Protein AF-A0A0W0TJU9-F1 (afdb_monomer_lite)

Structure (mmCIF, N/CA/C/O backbone):
data_AF-A0A0W0TJU9-F1
#
_entry.id   AF-A0A0W0TJU9-F1
#
loop_
_atom_site.group_PDB
_atom_site.id
_atom_site.type_symbol
_atom_site.label_atom_id
_atom_site.label_alt_id
_atom_site.label_comp_id
_atom_site.label_asym_id
_atom_site.label_entity_id
_atom_site.label_seq_id
_atom_site.pdbx_PDB_ins_code
_atom_site.Cartn_x
_atom_site.Cartn_y
_atom_site.Cartn_z
_atom_site.occupancy
_atom_site.B_iso_or_equiv
_atom_site.auth_seq_id
_atom_site.auth_comp_id
_atom_site.auth_asym_id
_atom_site.auth_atom_id
_atom_site.pdbx_PDB_model_num
ATOM 1 N N . MET A 1 1 ? 1.051 -17.815 28.804 1.00 43.56 1 MET A N 1
ATOM 2 C CA . MET A 1 1 ? 1.345 -17.675 27.367 1.00 43.56 1 MET A CA 1
ATOM 3 C C . MET A 1 1 ? 0.227 -16.819 26.835 1.00 43.56 1 MET A C 1
ATOM 5 O O . MET A 1 1 ? -0.908 -17.274 26.881 1.00 43.56 1 MET A O 1
ATOM 9 N N . ASP A 1 2 ? 0.513 -15.566 26.500 1.00 59.00 2 ASP A N 1
ATOM 10 C CA . ASP A 1 2 ? -0.509 -14.695 25.925 1.00 59.00 2 ASP A CA 1
ATOM 11 C C . ASP A 1 2 ? -0.812 -15.210 24.518 1.00 59.00 2 ASP A C 1
ATOM 13 O O . ASP A 1 2 ? 0.090 -15.363 23.698 1.00 59.00 2 ASP A O 1
ATOM 17 N N . GLU A 1 3 ? -2.066 -15.581 24.284 1.00 79.69 3 GLU A N 1
ATOM 18 C CA . GLU A 1 3 ? -2.537 -16.108 23.009 1.00 79.69 3 GLU A CA 1
ATOM 19 C C . GLU A 1 3 ? -2.515 -14.989 21.957 1.00 79.69 3 GLU A C 1
ATOM 21 O O . GLU A 1 3 ? -3.189 -13.967 22.113 1.00 79.69 3 GLU A O 1
ATOM 26 N N . THR A 1 4 ? -1.725 -15.165 20.896 1.00 87.38 4 THR A N 1
ATOM 27 C CA . THR A 1 4 ? -1.741 -14.271 19.733 1.00 87.38 4 THR A CA 1
ATOM 28 C C . THR A 1 4 ? -2.844 -14.706 18.775 1.00 87.38 4 THR A C 1
ATOM 30 O O . THR A 1 4 ? -2.857 -15.828 18.275 1.00 87.38 4 THR A O 1
ATOM 33 N N . TRP A 1 5 ? -3.763 -13.789 18.498 1.00 90.88 5 TRP A N 1
ATOM 34 C CA . TRP A 1 5 ? -4.836 -13.923 17.526 1.00 90.88 5 TRP A CA 1
ATOM 35 C C . TRP A 1 5 ? -4.376 -13.338 16.197 1.00 90.88 5 TRP A C 1
ATOM 37 O O . TRP A 1 5 ? -4.105 -12.141 16.101 1.00 90.88 5 TRP A O 1
ATOM 47 N N . GLU A 1 6 ? -4.314 -14.171 15.161 1.00 93.62 6 GLU A N 1
ATOM 48 C CA . GLU A 1 6 ? -3.947 -13.744 13.812 1.00 93.62 6 GLU A CA 1
ATOM 49 C C . GLU A 1 6 ? -5.128 -13.893 12.857 1.00 93.62 6 GLU A C 1
ATOM 51 O O . GLU A 1 6 ? -5.740 -14.960 12.747 1.00 93.62 6 GLU A O 1
ATOM 56 N N . LYS A 1 7 ? -5.465 -12.803 12.160 1.00 95.12 7 LYS A N 1
ATOM 57 C CA . LYS A 1 7 ? -6.558 -12.777 11.185 1.00 95.12 7 LYS A CA 1
ATOM 58 C C . LYS A 1 7 ? -6.051 -12.347 9.811 1.00 95.12 7 LYS A C 1
ATOM 60 O O . LYS A 1 7 ? -5.997 -11.149 9.527 1.00 95.12 7 LYS A O 1
ATOM 65 N N . PRO A 1 8 ? -5.713 -13.307 8.925 1.00 92.88 8 PRO A N 1
ATOM 66 C CA . PRO A 1 8 ? -5.170 -13.004 7.601 1.00 92.88 8 PRO A CA 1
ATOM 67 C C . PRO A 1 8 ? -6.211 -12.402 6.642 1.00 92.88 8 PRO A C 1
ATOM 69 O O . PRO A 1 8 ? -5.866 -11.944 5.561 1.00 92.88 8 PRO A O 1
ATOM 72 N N . ASN A 1 9 ? -7.489 -12.385 7.016 1.00 95.19 9 ASN A N 1
ATOM 73 C CA . ASN A 1 9 ? -8.580 -11.806 6.237 1.00 95.19 9 ASN A CA 1
ATOM 74 C C . ASN A 1 9 ? -9.013 -10.412 6.730 1.00 95.19 9 ASN A C 1
ATOM 76 O O . ASN A 1 9 ? -9.973 -9.858 6.197 1.00 95.19 9 ASN A O 1
ATOM 80 N N . TYR A 1 10 ? -8.354 -9.846 7.746 1.00 97.69 10 TYR A N 1
ATOM 81 C CA . TYR A 1 10 ? -8.684 -8.517 8.265 1.00 97.69 10 TYR A CA 1
ATOM 82 C C . TYR A 1 10 ? -7.752 -7.462 7.676 1.00 97.69 10 TYR A C 1
ATOM 84 O O . TYR A 1 10 ? -6.570 -7.426 8.007 1.00 97.69 10 TYR A O 1
ATOM 92 N N . PHE A 1 11 ? -8.284 -6.568 6.852 1.00 98.06 11 PHE A N 1
ATOM 93 C CA . PHE A 1 11 ? -7.521 -5.518 6.185 1.00 98.06 11 PHE A CA 1
ATOM 94 C C . PHE A 1 11 ? -7.779 -4.158 6.828 1.00 98.06 11 PHE A C 1
ATOM 96 O O . PHE A 1 11 ? -8.923 -3.765 7.054 1.00 98.06 11 PHE A O 1
ATOM 103 N N . LEU A 1 12 ? -6.699 -3.427 7.096 1.00 97.44 12 LEU A N 1
ATOM 104 C CA . LEU A 1 12 ? -6.743 -2.110 7.725 1.00 97.44 12 LEU A CA 1
ATOM 105 C C . LEU A 1 12 ? -6.738 -1.008 6.676 1.00 97.44 12 LEU A C 1
ATOM 107 O O . LEU A 1 12 ? -5.883 -1.012 5.791 1.00 97.44 12 LEU A O 1
ATOM 111 N N . PHE A 1 13 ? -7.651 -0.047 6.793 1.00 96.50 13 PHE A N 1
ATOM 112 C CA . PHE A 1 13 ? -7.598 1.210 6.052 1.00 96.50 13 PHE A CA 1
ATOM 113 C C . PHE A 1 13 ? -7.164 2.316 7.009 1.00 96.50 13 PHE A C 1
ATOM 115 O O . PHE A 1 13 ? -7.807 2.561 8.026 1.00 96.50 13 PHE A O 1
ATOM 122 N N . THR A 1 14 ? -6.084 3.017 6.678 1.00 93.31 14 THR A N 1
ATOM 123 C CA . THR A 1 14 ? -5.499 4.060 7.529 1.00 93.31 14 THR A CA 1
ATOM 124 C C . THR A 1 14 ? -5.108 5.300 6.725 1.00 93.31 14 THR A C 1
ATOM 126 O O . THR A 1 14 ? -5.154 5.309 5.497 1.00 93.31 14 THR A O 1
ATOM 129 N N . GLY A 1 15 ? -4.779 6.393 7.411 1.00 86.56 15 GLY A N 1
ATOM 130 C CA . GLY A 1 15 ? -4.452 7.697 6.826 1.00 86.56 15 GLY A CA 1
ATOM 131 C C . GLY A 1 15 ? -5.133 8.863 7.543 1.00 86.56 15 GLY A C 1
ATOM 132 O O . GLY A 1 15 ? -5.997 8.668 8.406 1.00 86.56 15 GLY A O 1
ATOM 133 N N . GLY A 1 16 ? -4.772 10.094 7.180 1.00 75.19 16 GLY A N 1
ATOM 134 C CA . GLY A 1 16 ? -5.321 11.313 7.789 1.00 75.19 16 GLY A CA 1
ATOM 135 C C . GLY A 1 16 ? -6.845 11.467 7.618 1.00 75.19 16 GLY A C 1
ATOM 136 O O . GLY A 1 16 ? -7.462 10.753 6.814 1.00 75.19 16 GLY A O 1
ATOM 137 N N . PRO A 1 17 ? -7.498 12.352 8.394 1.00 71.62 17 PRO A N 1
ATOM 138 C CA . PRO A 1 17 ? -8.877 12.775 8.115 1.00 71.62 17 PRO A CA 1
ATOM 139 C C . PRO A 1 17 ? -8.992 13.371 6.699 1.00 71.62 17 PRO A C 1
ATOM 141 O O . PRO A 1 17 ? -7.997 13.797 6.116 1.00 71.62 17 PRO A O 1
ATOM 144 N N . GLY A 1 18 ? -10.191 13.356 6.111 1.00 71.31 18 GLY A N 1
ATOM 145 C CA . GLY A 1 18 ? -10.432 13.943 4.781 1.00 71.31 18 GLY A CA 1
ATOM 146 C C . GLY A 1 18 ? -9.830 13.186 3.582 1.00 71.31 18 GLY A C 1
ATOM 147 O O . GLY A 1 18 ? -10.039 13.585 2.446 1.00 71.31 18 GLY A O 1
ATOM 148 N N . ALA A 1 19 ? -9.133 12.060 3.781 1.00 78.75 19 ALA A N 1
ATOM 149 C CA . ALA A 1 19 ? -8.476 11.316 2.694 1.00 78.75 19 ALA A CA 1
ATOM 150 C C . ALA A 1 19 ? -9.420 10.445 1.817 1.00 78.75 19 ALA A C 1
ATOM 152 O O . ALA A 1 19 ? -8.967 9.705 0.940 1.00 78.75 19 ALA A O 1
ATOM 153 N N . GLY A 1 20 ? -10.736 10.486 2.062 1.00 82.75 20 GLY A N 1
ATOM 154 C CA . GLY A 1 20 ? -11.743 9.697 1.330 1.00 82.75 20 GLY A CA 1
ATOM 155 C C . GLY A 1 20 ? -11.898 8.230 1.770 1.00 82.75 20 GLY A C 1
ATOM 156 O O . GLY A 1 20 ? -12.594 7.472 1.101 1.00 82.75 20 GLY A O 1
ATOM 157 N N . LYS A 1 21 ? -11.284 7.823 2.894 1.00 89.75 21 LYS A N 1
ATOM 158 C CA . LYS A 1 21 ? -11.342 6.446 3.440 1.00 89.75 21 LYS A CA 1
ATOM 159 C C . LYS A 1 21 ? -12.765 5.944 3.652 1.00 89.75 21 LYS A C 1
ATOM 161 O O . LYS A 1 21 ? -13.160 4.938 3.075 1.00 89.75 21 LYS A O 1
ATOM 166 N N . THR A 1 22 ? -13.540 6.681 4.447 1.00 88.44 22 THR A N 1
ATOM 167 C CA . THR A 1 22 ? -14.908 6.298 4.813 1.00 88.44 22 THR A CA 1
ATOM 168 C C . THR A 1 22 ? -15.796 6.147 3.582 1.00 88.44 22 THR A C 1
ATOM 170 O O . THR A 1 22 ? -16.612 5.236 3.534 1.00 88.44 22 THR A O 1
ATOM 173 N N . THR A 1 23 ? -15.603 6.975 2.553 1.00 91.50 23 THR A N 1
ATOM 174 C CA . THR A 1 23 ? -16.362 6.871 1.302 1.00 91.50 23 THR A CA 1
ATOM 175 C C . THR A 1 23 ? -16.060 5.574 0.548 1.00 91.50 23 THR A C 1
ATOM 177 O O . THR A 1 23 ? -16.975 4.937 0.034 1.00 91.50 23 THR A O 1
ATOM 180 N N . VAL A 1 24 ? -14.795 5.138 0.515 1.00 95.00 24 VAL A N 1
ATOM 181 C CA . VAL A 1 2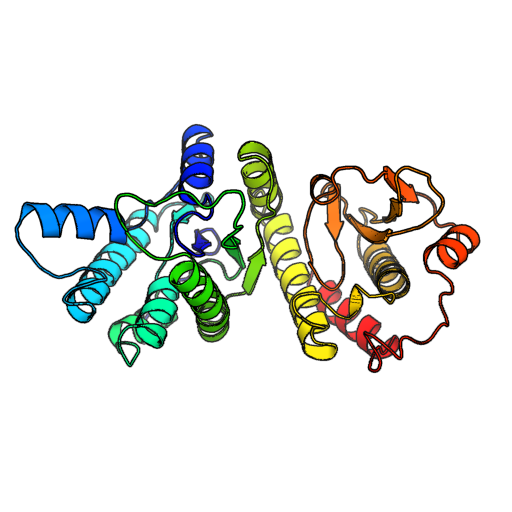4 ? -14.423 3.841 -0.077 1.00 95.00 24 VAL A CA 1
ATOM 182 C C . VAL A 1 24 ? -14.972 2.680 0.754 1.00 95.00 24 VAL A C 1
ATOM 184 O O . VAL A 1 24 ? -15.482 1.719 0.189 1.00 95.00 24 VAL A O 1
ATOM 187 N N . ILE A 1 25 ? -14.931 2.773 2.083 1.00 94.25 25 ILE A N 1
ATOM 188 C CA . ILE A 1 25 ? -15.499 1.746 2.970 1.00 94.25 25 ILE A CA 1
ATOM 189 C C . ILE A 1 25 ? -17.005 1.616 2.767 1.00 94.25 25 ILE A C 1
ATOM 191 O O . ILE A 1 25 ? -17.512 0.510 2.610 1.00 94.25 2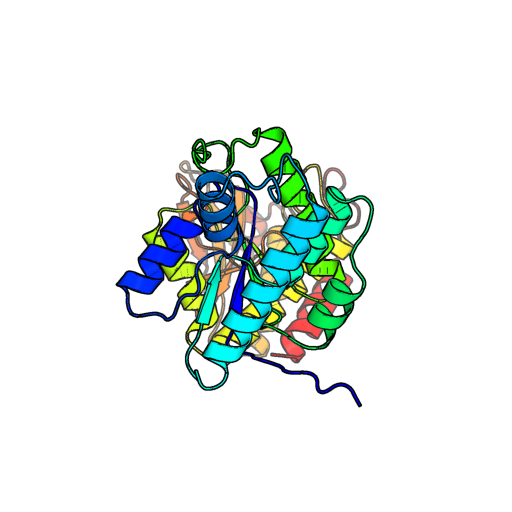5 ILE A O 1
ATOM 195 N N . GLU A 1 26 ? -17.717 2.735 2.682 1.00 94.62 26 GLU A N 1
ATOM 196 C CA . GLU A 1 26 ? -19.148 2.737 2.396 1.00 94.62 26 GLU A CA 1
ATOM 197 C C . GLU A 1 26 ? -19.451 2.115 1.023 1.00 94.62 26 GLU A C 1
ATOM 199 O O . GLU A 1 26 ? -20.373 1.310 0.901 1.00 94.62 26 GLU A O 1
ATOM 204 N N . LYS A 1 27 ? -18.628 2.394 0.003 1.00 96.44 27 LYS A N 1
ATOM 205 C CA . LYS A 1 27 ? -18.742 1.747 -1.312 1.00 96.44 27 LYS A CA 1
ATOM 206 C C . LYS A 1 27 ? -18.538 0.230 -1.243 1.00 96.44 27 LYS A C 1
ATOM 208 O O . LYS A 1 27 ? -19.276 -0.513 -1.895 1.00 96.44 27 LYS A O 1
ATOM 213 N N . LEU A 1 28 ? -17.561 -0.240 -0.465 1.00 96.94 28 LEU A N 1
ATOM 214 C CA . LEU A 1 28 ? -17.319 -1.671 -0.254 1.00 96.94 28 LEU A CA 1
ATOM 215 C C . LEU A 1 28 ? -18.507 -2.321 0.463 1.00 96.94 28 LEU A C 1
ATOM 217 O O . LEU A 1 28 ? -18.998 -3.354 0.011 1.00 96.94 28 LEU A O 1
ATOM 221 N N . ARG A 1 29 ? -19.040 -1.670 1.501 1.00 96.31 29 ARG A N 1
ATOM 222 C CA . ARG A 1 29 ? -20.236 -2.116 2.226 1.00 96.31 29 ARG A CA 1
ATOM 223 C C . ARG A 1 29 ? -21.450 -2.251 1.307 1.00 96.31 29 ARG A C 1
ATOM 225 O O . ARG A 1 29 ? -22.125 -3.275 1.321 1.00 96.31 29 ARG A O 1
ATOM 232 N N . GLN A 1 30 ? -21.704 -1.247 0.465 1.00 96.56 30 GLN A N 1
ATOM 233 C CA . GLN A 1 30 ? -22.788 -1.273 -0.528 1.00 96.56 30 GLN A CA 1
ATOM 234 C C . GLN A 1 30 ? -22.604 -2.372 -1.580 1.00 96.56 30 GLN A C 1
ATOM 236 O O . GLN A 1 30 ? -23.583 -2.894 -2.103 1.00 96.56 30 GLN A O 1
ATOM 241 N N . SER A 1 31 ? -21.356 -2.748 -1.861 1.00 95.31 31 SER A N 1
ATOM 242 C CA . SER A 1 31 ? -21.010 -3.860 -2.754 1.00 95.31 31 SER A CA 1
ATOM 243 C C . SER A 1 31 ? -21.070 -5.235 -2.064 1.00 95.31 31 SER A C 1
ATOM 245 O O . SER A 1 31 ? -20.693 -6.232 -2.672 1.00 95.31 31 SER A O 1
ATOM 247 N N . GLY A 1 32 ? -21.535 -5.307 -0.810 1.00 96.00 32 GLY A N 1
ATOM 248 C CA . GLY A 1 32 ? -21.725 -6.554 -0.062 1.00 96.00 32 GLY A CA 1
ATOM 249 C C . GLY A 1 32 ? -20.500 -7.045 0.714 1.00 96.00 32 GLY A C 1
ATOM 250 O O . GLY A 1 32 ? -20.538 -8.146 1.262 1.00 96.00 32 GLY A O 1
ATOM 251 N N . TYR A 1 33 ? -19.423 -6.258 0.787 1.00 96.50 33 TYR A N 1
ATOM 252 C CA . TYR A 1 33 ? -18.253 -6.607 1.594 1.00 96.50 33 TYR A CA 1
ATOM 253 C C . TYR A 1 33 ? -18.464 -6.263 3.065 1.00 96.50 33 TYR A C 1
ATOM 255 O O . TYR A 1 33 ? -19.126 -5.282 3.408 1.00 96.50 33 TYR A O 1
ATOM 263 N N . HIS A 1 34 ? -17.848 -7.055 3.942 1.00 96.81 34 HIS A N 1
ATOM 264 C CA . HIS A 1 34 ? -17.925 -6.817 5.375 1.00 96.81 34 HIS A CA 1
ATOM 265 C C . HIS A 1 34 ? -16.990 -5.682 5.791 1.00 96.81 34 HIS A C 1
ATOM 267 O O . HIS A 1 34 ? -15.801 -5.685 5.462 1.00 96.81 34 HIS A O 1
ATOM 273 N N . THR A 1 35 ? -17.527 -4.705 6.517 1.00 97.19 35 THR A N 1
ATOM 274 C CA . THR A 1 35 ? -16.795 -3.494 6.900 1.00 97.19 35 THR A CA 1
ATOM 275 C C . THR A 1 35 ? -17.022 -3.140 8.358 1.00 97.19 35 THR A C 1
ATOM 277 O O . THR A 1 35 ? -18.154 -3.216 8.838 1.00 97.19 35 THR A O 1
ATOM 280 N N . VAL A 1 36 ? -15.980 -2.656 9.026 1.00 96.00 36 VAL A N 1
ATOM 281 C CA . VAL A 1 36 ? -16.032 -2.178 10.409 1.00 96.00 36 VAL A CA 1
ATOM 282 C C . VAL A 1 36 ? -15.753 -0.670 10.427 1.00 96.00 36 VAL A C 1
ATOM 284 O O . VAL A 1 36 ? -14.682 -0.258 9.980 1.00 96.00 36 VAL A O 1
ATOM 287 N N . PRO A 1 37 ? -16.696 0.171 10.890 1.00 91.75 37 PRO A N 1
ATOM 288 C CA . PRO A 1 37 ? -16.516 1.619 10.933 1.00 91.75 37 PRO A CA 1
ATOM 289 C C . PRO A 1 37 ? -15.588 2.059 12.074 1.00 91.75 37 PRO A C 1
ATOM 291 O O . PRO A 1 37 ? -15.406 1.357 13.062 1.00 91.75 37 PRO A O 1
ATOM 294 N N . GLU A 1 38 ? -15.058 3.276 11.973 1.00 88.31 38 GLU A N 1
ATOM 295 C CA . GLU A 1 38 ? -14.074 3.798 12.922 1.00 88.31 38 GLU A CA 1
ATOM 296 C C . GLU A 1 38 ? -14.681 4.102 14.308 1.00 88.31 38 GLU A C 1
ATOM 298 O O . GLU A 1 38 ? -15.618 4.899 14.438 1.00 88.31 38 GLU A O 1
ATOM 303 N N . ALA A 1 39 ? -14.067 3.566 15.370 1.00 87.75 39 ALA A N 1
ATOM 304 C CA . ALA A 1 39 ? -14.486 3.766 16.764 1.00 87.75 39 ALA A CA 1
ATOM 305 C C . ALA A 1 39 ? -14.518 5.243 17.200 1.00 87.75 39 ALA A C 1
ATOM 307 O O . ALA A 1 39 ? -15.440 5.707 17.875 1.00 87.75 39 ALA A O 1
ATOM 308 N N . ALA A 1 40 ? -13.500 5.994 16.793 1.00 87.00 40 ALA A N 1
ATOM 309 C CA . ALA A 1 40 ? -13.238 7.368 17.194 1.00 87.00 40 ALA A CA 1
ATOM 310 C C . ALA A 1 40 ? -14.425 8.324 16.950 1.00 87.00 40 ALA A C 1
ATOM 312 O O . ALA A 1 40 ? -14.756 9.139 17.812 1.00 87.00 40 ALA A O 1
ATOM 313 N N . ARG A 1 41 ? -15.120 8.203 15.808 1.00 84.31 41 ARG A N 1
ATOM 314 C CA . ARG A 1 41 ? -16.293 9.043 15.485 1.00 84.31 41 ARG A CA 1
ATOM 315 C C . ARG A 1 41 ? -17.457 8.798 16.438 1.00 84.31 41 ARG A C 1
ATOM 317 O O . ARG A 1 41 ? -18.042 9.744 16.965 1.00 84.31 41 ARG A O 1
ATOM 324 N N . ASN A 1 42 ? -17.754 7.530 16.711 1.00 87.38 42 ASN A N 1
ATOM 325 C CA . ASN A 1 42 ? -18.821 7.157 17.635 1.00 87.38 42 ASN A CA 1
ATOM 326 C C . ASN A 1 42 ? -18.526 7.649 19.058 1.00 87.38 42 ASN A C 1
ATOM 328 O O . ASN A 1 42 ? -19.418 8.189 19.714 1.00 87.38 42 ASN A O 1
ATOM 332 N N . ILE A 1 43 ? -17.267 7.553 19.498 1.00 91.25 43 ILE A N 1
ATOM 333 C CA . ILE A 1 43 ? -16.836 8.039 20.814 1.00 91.25 43 ILE A CA 1
ATOM 334 C C . ILE A 1 43 ? -16.991 9.560 20.915 1.00 91.25 43 ILE A C 1
ATOM 336 O O . ILE A 1 43 ? -17.595 10.032 21.875 1.00 91.25 43 ILE A O 1
ATOM 340 N N . ILE A 1 44 ? -16.539 10.333 19.919 1.00 88.56 44 ILE A N 1
ATOM 341 C CA . ILE A 1 44 ? -16.700 11.800 19.918 1.00 88.56 44 ILE A CA 1
ATOM 342 C C . ILE A 1 44 ? -18.182 12.187 20.016 1.00 88.56 44 ILE A C 1
ATOM 344 O O . ILE A 1 44 ? -18.543 13.042 20.828 1.00 88.56 44 ILE A O 1
ATOM 348 N N . ARG A 1 45 ? -19.060 11.548 19.229 1.00 89.31 45 ARG A N 1
ATOM 349 C CA . ARG A 1 45 ? -20.511 11.804 19.279 1.00 89.31 45 ARG A CA 1
ATOM 350 C C . ARG A 1 45 ? -21.090 11.500 20.662 1.00 89.31 45 ARG A C 1
ATOM 352 O O . ARG A 1 45 ? -21.870 12.296 21.183 1.00 89.31 45 ARG A O 1
ATOM 359 N N . GLN A 1 46 ? -20.698 10.378 21.268 1.00 91.69 46 GLN A N 1
ATOM 360 C CA . GLN A 1 46 ? -21.158 9.993 22.601 1.00 91.69 46 GLN A CA 1
ATOM 361 C C . GLN A 1 46 ? -20.682 10.981 23.671 1.00 91.69 46 GLN A C 1
ATOM 363 O O . GLN A 1 46 ? -21.504 11.449 24.453 1.00 91.69 46 GLN A O 1
ATOM 368 N N . GLN A 1 47 ? -19.399 11.353 23.665 1.00 93.25 47 GLN A N 1
ATOM 369 C CA . GLN A 1 47 ? -18.816 12.289 24.632 1.00 93.25 47 GLN A CA 1
ATOM 370 C C . GLN A 1 47 ? -19.465 13.671 24.541 1.00 93.25 47 GLN A C 1
ATOM 372 O O . GLN A 1 47 ? -19.873 14.218 25.563 1.00 93.25 47 GLN A O 1
ATOM 377 N N . ARG A 1 48 ? -19.681 14.190 23.323 1.00 88.88 48 ARG A N 1
ATOM 378 C CA . ARG A 1 48 ? -20.420 15.448 23.118 1.00 88.88 48 ARG A CA 1
ATOM 379 C C . ARG A 1 48 ? -21.845 15.368 23.670 1.00 88.88 48 ARG A C 1
ATOM 381 O O . ARG A 1 48 ? -22.303 16.312 24.304 1.00 88.88 48 ARG A O 1
ATOM 388 N N . LYS A 1 49 ? -22.539 14.242 23.470 1.00 92.12 49 LYS A N 1
ATOM 389 C CA . LYS A 1 49 ? -23.909 14.038 23.966 1.00 92.12 49 LYS A CA 1
ATOM 390 C C . LYS A 1 49 ? -23.983 13.952 25.494 1.00 92.12 49 LYS A C 1
ATOM 392 O O . LYS A 1 49 ? -24.971 14.395 26.070 1.00 92.12 49 LYS A O 1
ATOM 397 N N . THR A 1 50 ? -22.974 13.378 26.147 1.00 93.25 50 THR A N 1
ATOM 398 C CA . THR A 1 50 ? -22.944 13.190 27.607 1.00 93.25 50 THR A CA 1
ATOM 399 C C . THR A 1 50 ? -22.186 14.290 28.354 1.00 93.25 50 THR A C 1
ATOM 401 O O . THR A 1 50 ? -22.034 14.185 29.567 1.00 93.25 50 THR A O 1
ATOM 404 N N . GLY A 1 51 ? -21.687 15.319 27.659 1.00 91.25 51 GLY A N 1
ATOM 405 C CA . GLY A 1 51 ? -20.871 16.382 28.258 1.00 91.25 51 GLY A CA 1
ATOM 406 C C . GLY A 1 51 ? -19.486 15.921 28.732 1.00 91.25 51 GLY A C 1
ATOM 407 O O . GLY A 1 51 ? -18.888 16.566 29.587 1.00 91.25 51 GLY A O 1
ATOM 408 N N . GLY A 1 52 ? -18.990 14.795 28.215 1.00 92.44 52 GLY A N 1
ATOM 409 C CA . GLY A 1 52 ? -17.652 14.292 28.511 1.00 92.44 52 GLY A CA 1
ATOM 410 C C . GLY A 1 52 ? -16.575 14.966 27.656 1.00 92.44 52 GLY A C 1
ATOM 411 O O . GLY A 1 52 ? -16.871 15.598 26.641 1.00 92.44 52 GLY A O 1
ATOM 412 N N . ASN A 1 53 ? -15.313 14.824 28.059 1.00 92.69 53 ASN A N 1
ATOM 413 C CA . ASN A 1 53 ? -14.166 15.468 27.412 1.00 92.69 53 ASN A CA 1
ATOM 414 C C . ASN A 1 53 ? -13.158 14.477 26.800 1.00 92.69 53 ASN A C 1
ATOM 416 O O . ASN A 1 53 ? -12.117 14.921 26.320 1.00 92.69 53 ASN A O 1
ATOM 420 N N . ALA A 1 54 ? -13.448 13.168 26.770 1.00 93.50 54 ALA A N 1
ATOM 421 C CA . ALA A 1 54 ? -12.557 12.148 26.207 1.00 93.50 54 ALA A CA 1
ATOM 422 C C . ALA A 1 54 ? -12.545 12.196 24.667 1.00 93.50 54 ALA A C 1
ATOM 424 O O . ALA A 1 54 ? -13.194 11.409 23.980 1.00 93.50 54 ALA A O 1
ATOM 425 N N . THR A 1 55 ? -11.831 13.177 24.125 1.00 90.00 55 THR A N 1
ATOM 426 C CA . THR A 1 55 ? -11.804 13.548 22.705 1.00 90.00 55 THR A CA 1
ATOM 427 C C . THR A 1 55 ? -10.390 13.961 22.290 1.00 90.00 55 THR A C 1
ATOM 429 O O . THR A 1 55 ? -9.506 14.129 23.129 1.00 90.00 55 THR A O 1
ATOM 432 N N . HIS A 1 56 ? -10.158 14.142 20.987 1.00 85.19 56 HIS A N 1
ATOM 433 C CA . HIS A 1 56 ? -8.846 14.521 20.446 1.00 85.19 56 HIS A CA 1
ATOM 434 C C . HIS A 1 56 ? -8.293 15.874 20.943 1.00 85.19 56 HIS A C 1
ATOM 436 O O . HIS A 1 56 ? -7.081 16.087 20.918 1.00 85.19 56 HIS A O 1
ATOM 442 N N . ASP A 1 57 ? -9.165 16.772 21.389 1.00 85.75 57 ASP A N 1
ATOM 443 C CA . ASP A 1 57 ? -8.899 18.130 21.870 1.00 85.75 57 ASP A CA 1
ATOM 444 C C . ASP A 1 57 ? -9.101 18.274 23.392 1.00 85.75 57 ASP A C 1
ATOM 446 O O . ASP A 1 57 ? -8.893 19.352 23.942 1.00 85.75 57 ASP A O 1
ATOM 450 N N . GLY A 1 58 ? -9.455 17.182 24.078 1.00 90.25 58 GLY A N 1
ATOM 451 C CA . GLY A 1 58 ? -9.631 17.122 25.529 1.00 90.25 58 GLY A CA 1
ATOM 452 C C . GLY A 1 58 ? -8.744 16.060 26.180 1.00 90.25 58 GLY A C 1
ATOM 453 O O . GLY A 1 58 ? -7.522 16.063 26.020 1.00 90.25 58 GLY A O 1
ATOM 454 N N . ASP A 1 59 ? -9.356 15.138 26.926 1.00 93.19 59 ASP A N 1
ATOM 455 C CA . ASP A 1 59 ? -8.659 14.018 27.562 1.00 93.19 59 ASP A CA 1
ATOM 456 C C . ASP A 1 59 ? -8.315 12.928 26.536 1.00 93.19 59 ASP A C 1
ATOM 458 O O . ASP A 1 59 ? -9.078 11.988 26.281 1.00 93.19 59 ASP A O 1
ATOM 462 N N . ARG A 1 60 ? -7.127 13.066 25.942 1.00 92.81 60 ARG A N 1
ATOM 463 C CA . ARG A 1 60 ? -6.609 12.138 24.932 1.00 92.81 60 ARG A CA 1
ATOM 464 C C . ARG A 1 60 ? -6.310 10.746 25.489 1.00 92.81 60 ARG A C 1
ATOM 466 O O . ARG A 1 60 ? -6.396 9.784 24.732 1.00 92.81 60 ARG A O 1
ATOM 473 N N . MET A 1 61 ? -5.962 10.616 26.770 1.00 93.50 61 MET A N 1
ATOM 474 C CA . MET A 1 61 ? -5.614 9.315 27.352 1.00 93.50 61 MET A CA 1
ATOM 475 C C . MET A 1 61 ? -6.864 8.459 27.528 1.00 93.50 61 MET A C 1
ATOM 477 O O . MET A 1 61 ? -6.907 7.328 27.040 1.00 93.50 61 MET A O 1
ATOM 481 N N . THR A 1 62 ? -7.919 9.038 28.105 1.00 94.81 62 THR A N 1
ATOM 482 C CA . THR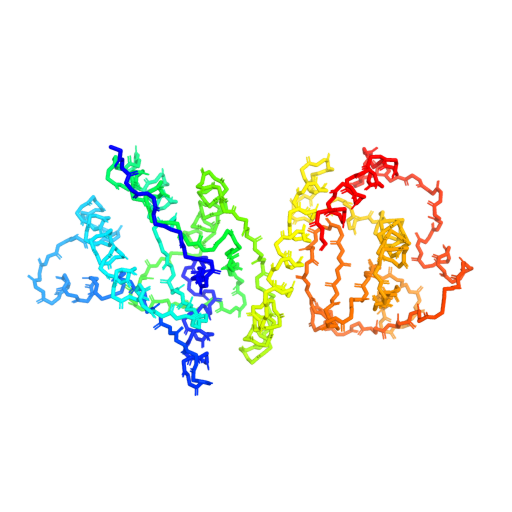 A 1 62 ? -9.226 8.375 28.190 1.00 94.81 62 THR A CA 1
ATOM 483 C C . THR A 1 62 ? -9.799 8.121 26.793 1.00 94.81 62 THR A C 1
ATOM 485 O O . THR A 1 62 ? -10.389 7.072 26.537 1.00 94.81 62 THR A O 1
ATOM 488 N N . TYR A 1 63 ? -9.581 9.031 25.839 1.00 94.81 63 TYR A N 1
ATOM 489 C CA . TYR A 1 63 ? -9.998 8.827 24.451 1.00 94.81 63 TYR A CA 1
ATOM 490 C C . TYR A 1 63 ? -9.329 7.604 23.800 1.00 94.81 63 TYR A C 1
ATOM 492 O O . TYR A 1 63 ? -10.013 6.785 23.183 1.00 94.81 63 TYR A O 1
ATOM 500 N N . VAL A 1 64 ? -8.012 7.436 23.978 1.00 95.62 64 VAL A N 1
ATOM 501 C CA . VAL A 1 64 ? -7.259 6.257 23.513 1.00 95.62 64 VAL A CA 1
ATOM 502 C C . VAL A 1 64 ? -7.778 4.976 24.161 1.00 95.62 64 VAL A C 1
ATOM 504 O O . VAL A 1 64 ? -7.983 3.985 23.465 1.00 95.62 64 VAL A O 1
ATOM 507 N N . GLU A 1 65 ? -8.052 4.989 25.465 1.00 96.25 65 GLU A N 1
ATOM 508 C CA . GLU A 1 65 ? -8.600 3.831 26.179 1.00 96.25 65 GLU A CA 1
ATOM 509 C C . GLU A 1 65 ? -9.973 3.408 25.629 1.00 96.25 65 GLU A C 1
ATOM 511 O O . GLU A 1 65 ? -10.216 2.222 25.388 1.00 96.25 65 GLU A O 1
ATOM 516 N N . LEU A 1 66 ? -10.864 4.373 25.377 1.00 96.50 66 LEU A N 1
ATOM 517 C CA . LEU A 1 66 ? -12.177 4.114 24.781 1.00 96.50 66 LEU A CA 1
ATOM 518 C C . LEU A 1 66 ? -12.052 3.551 23.360 1.00 96.50 66 LEU A C 1
ATOM 520 O O . LEU A 1 66 ? -12.722 2.569 23.029 1.00 96.50 66 LEU A O 1
ATOM 524 N N . MET A 1 67 ? -11.170 4.127 22.536 1.00 96.50 67 MET A N 1
ATOM 525 C CA . MET A 1 67 ? -10.904 3.630 21.184 1.00 96.50 67 MET A CA 1
ATOM 526 C C . MET A 1 67 ? -10.322 2.212 21.209 1.00 96.50 67 MET A C 1
ATOM 528 O O . MET A 1 67 ? -10.719 1.383 20.390 1.00 96.50 67 MET A O 1
ATOM 532 N N . LEU A 1 68 ? -9.430 1.904 22.156 1.00 97.44 68 LEU A N 1
ATOM 533 C CA . LEU A 1 68 ? -8.842 0.574 22.302 1.00 97.44 68 LEU A CA 1
ATOM 534 C C . LEU A 1 68 ? -9.910 -0.456 22.677 1.00 97.44 68 LEU A C 1
ATOM 536 O O . LEU A 1 68 ? -10.001 -1.503 22.038 1.00 97.44 68 LEU A O 1
ATOM 540 N N . ARG A 1 69 ? -10.754 -0.151 23.672 1.00 97.25 69 ARG A N 1
ATOM 541 C CA . ARG A 1 69 ? -11.861 -1.031 24.083 1.00 97.25 69 ARG A CA 1
ATOM 542 C C . ARG A 1 69 ? -12.790 -1.354 22.918 1.00 97.25 69 ARG A C 1
ATOM 544 O O . ARG A 1 69 ? -13.120 -2.521 22.719 1.00 97.25 69 ARG A O 1
ATOM 551 N N . GLN A 1 70 ? -13.183 -0.338 22.151 1.00 96.94 70 GLN A N 1
ATOM 552 C CA . GLN A 1 70 ? -14.044 -0.532 20.988 1.00 96.94 70 GLN A CA 1
ATOM 553 C C . GLN A 1 70 ? -13.334 -1.345 19.895 1.00 96.94 70 GLN A C 1
ATOM 555 O O . GLN A 1 70 ? -13.901 -2.318 19.419 1.00 96.94 70 GLN A O 1
ATOM 560 N N . SER A 1 71 ? -12.065 -1.050 19.592 1.00 96.50 71 SER A N 1
ATOM 561 C CA . SER A 1 71 ? -11.291 -1.791 18.580 1.00 96.50 71 SER A CA 1
ATOM 562 C C . SER A 1 71 ? -11.133 -3.277 18.927 1.00 96.50 71 SER A C 1
ATOM 564 O O . SER A 1 71 ? -11.237 -4.138 18.058 1.00 96.50 71 SER A O 1
ATOM 566 N N . LEU A 1 72 ? -10.910 -3.606 20.206 1.00 96.56 72 LEU A N 1
ATOM 567 C CA . LEU A 1 72 ? -10.836 -4.994 20.679 1.00 96.56 72 LEU A CA 1
ATOM 568 C C . LEU A 1 72 ? -12.188 -5.705 20.598 1.00 96.56 72 LEU A C 1
ATOM 570 O O . LEU A 1 72 ? -12.244 -6.898 20.296 1.00 96.56 72 LEU A O 1
ATOM 574 N N . LYS A 1 73 ? -13.277 -4.986 20.883 1.00 96.88 73 LYS A N 1
ATOM 575 C CA . LYS A 1 73 ? -14.635 -5.500 20.718 1.00 96.88 73 LYS A CA 1
ATOM 576 C C . LYS A 1 73 ? -14.910 -5.805 19.244 1.00 96.88 73 LYS A C 1
ATOM 578 O O . LYS A 1 73 ? -15.261 -6.939 18.934 1.00 96.88 73 LYS A O 1
ATOM 583 N N . ASP A 1 74 ? -14.652 -4.848 18.356 1.00 96.00 74 ASP A N 1
ATOM 584 C CA . ASP A 1 74 ? -14.861 -4.996 16.915 1.00 96.00 74 ASP A CA 1
ATOM 585 C C . ASP A 1 74 ? -14.033 -6.157 16.344 1.00 96.00 74 ASP A C 1
ATOM 587 O O . ASP A 1 74 ? -14.534 -6.967 15.568 1.00 96.00 74 ASP A O 1
ATOM 591 N N . TYR A 1 75 ? -12.776 -6.309 16.772 1.00 96.62 75 TYR A N 1
ATOM 592 C CA . TYR A 1 75 ? -11.943 -7.444 16.367 1.00 96.62 75 TYR A CA 1
ATOM 593 C C . TYR A 1 75 ? -12.578 -8.790 16.756 1.00 96.62 75 TYR A C 1
ATOM 595 O O . TYR A 1 75 ? -12.631 -9.719 15.941 1.00 96.62 75 TYR A O 1
ATOM 603 N N . ARG A 1 76 ? -13.073 -8.889 18.001 1.00 95.75 76 ARG A N 1
ATOM 604 C CA . ARG A 1 76 ? -13.659 -10.110 18.578 1.00 95.75 76 ARG A CA 1
ATOM 605 C C . ARG A 1 76 ? -14.998 -10.485 17.952 1.00 95.75 76 ARG A C 1
ATOM 607 O O . ARG A 1 76 ? -15.226 -11.657 17.667 1.00 95.75 76 ARG A O 1
ATOM 614 N N . GLU A 1 77 ? -15.861 -9.505 17.700 1.00 95.94 77 GLU A N 1
ATOM 615 C CA . GLU A 1 77 ? -17.175 -9.725 17.078 1.00 95.94 77 GLU A CA 1
ATOM 616 C C . GLU A 1 77 ? -17.063 -10.310 15.667 1.00 95.94 77 GLU A C 1
ATOM 618 O O . GLU A 1 77 ? -17.971 -10.990 15.197 1.00 95.94 77 GLU A O 1
ATOM 623 N N . ASN A 1 78 ? -15.916 -10.117 15.018 1.00 95.69 78 ASN A N 1
ATO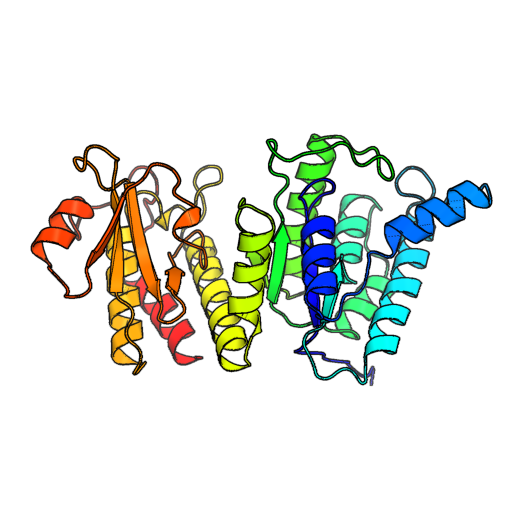M 624 C CA . ASN A 1 78 ? -15.669 -10.607 13.673 1.00 95.69 78 ASN A CA 1
ATOM 625 C C . ASN A 1 78 ? -14.934 -11.955 13.615 1.00 95.69 78 ASN A C 1
ATOM 627 O O . ASN A 1 78 ? -14.739 -12.457 12.510 1.00 95.69 78 ASN A O 1
ATOM 631 N N . LEU A 1 79 ? -14.537 -12.564 14.748 1.00 93.12 79 LEU A N 1
ATOM 632 C CA . LEU A 1 79 ? -13.599 -13.708 14.786 1.00 93.12 79 LEU A CA 1
ATOM 633 C C . LEU A 1 79 ? -14.016 -14.907 13.926 1.00 93.12 79 LEU A C 1
ATOM 635 O O . LEU A 1 79 ? -13.144 -15.639 13.451 1.00 93.12 79 LEU A O 1
ATOM 639 N N . LEU A 1 80 ? -15.321 -15.115 13.752 1.00 92.19 80 LEU A N 1
ATOM 640 C CA . LEU A 1 80 ? -15.888 -16.219 12.974 1.00 92.19 80 LEU A CA 1
ATOM 641 C C . LEU A 1 80 ? -16.030 -15.895 11.476 1.00 92.19 80 LEU A C 1
ATOM 643 O O . LEU A 1 80 ? -16.398 -16.767 10.692 1.00 92.19 80 LEU A O 1
ATOM 647 N N . THR A 1 81 ? -15.738 -14.661 11.062 1.00 93.88 81 THR A N 1
ATOM 648 C CA . THR A 1 81 ? -15.815 -14.230 9.663 1.00 93.88 81 THR A CA 1
ATOM 649 C C . THR A 1 81 ? -14.637 -14.794 8.883 1.00 93.88 81 THR A C 1
ATOM 651 O O . THR A 1 81 ? -13.481 -14.562 9.235 1.00 93.88 81 THR A O 1
ATOM 654 N N . VAL A 1 82 ? -14.937 -15.514 7.802 1.00 90.94 82 VAL A N 1
ATOM 655 C CA . VAL A 1 82 ? -13.934 -16.138 6.919 1.00 90.94 82 VAL A CA 1
ATOM 656 C C . VAL A 1 82 ? -13.636 -15.311 5.666 1.00 90.94 82 VAL A C 1
ATOM 658 O O . VAL A 1 82 ? -12.559 -15.431 5.090 1.00 90.94 82 VAL A O 1
ATOM 661 N N . SER A 1 83 ? -14.572 -14.458 5.242 1.00 93.00 83 SER A N 1
ATOM 662 C CA . SER A 1 83 ? -14.386 -13.525 4.126 1.00 93.00 83 SER A CA 1
ATOM 663 C C . SER A 1 83 ? -13.509 -12.338 4.524 1.00 93.00 83 SER A C 1
ATOM 665 O O . SER A 1 83 ? -13.279 -12.099 5.709 1.00 93.00 83 SER A O 1
ATOM 667 N N . ALA A 1 84 ? -13.045 -11.561 3.543 1.00 95.94 84 ALA A N 1
ATOM 668 C CA . ALA A 1 84 ? -12.338 -10.312 3.813 1.00 95.94 84 ALA A CA 1
ATOM 669 C C . ALA A 1 84 ? -13.191 -9.356 4.670 1.00 95.94 84 ALA A C 1
ATOM 671 O O . ALA A 1 84 ? -14.390 -9.194 4.420 1.00 95.94 84 ALA A O 1
ATOM 672 N N . VAL A 1 85 ? -12.557 -8.724 5.659 1.00 97.62 85 VAL A N 1
ATOM 673 C CA . VAL A 1 85 ? -13.150 -7.692 6.517 1.00 97.62 85 VAL A CA 1
ATOM 674 C C . VAL A 1 85 ? -12.306 -6.428 6.427 1.00 97.62 85 VAL A C 1
ATOM 676 O O . VAL A 1 85 ? -11.101 -6.475 6.667 1.00 97.62 85 VAL A O 1
ATOM 679 N N . PHE A 1 86 ? -12.932 -5.300 6.098 1.00 97.81 86 PHE A N 1
ATOM 680 C CA . PHE A 1 86 ? -12.250 -4.016 5.932 1.00 97.81 86 PHE A CA 1
ATOM 681 C C . PHE A 1 86 ? -12.532 -3.087 7.114 1.00 97.81 86 PHE A C 1
ATOM 683 O O . PHE A 1 86 ? -13.672 -2.682 7.338 1.00 97.81 86 PHE A O 1
ATOM 690 N N . PHE A 1 87 ? -11.494 -2.740 7.867 1.00 97.38 87 PHE A N 1
ATOM 691 C CA . PHE A 1 87 ? -11.585 -1.901 9.062 1.00 97.38 87 PHE A CA 1
ATOM 692 C C . PHE A 1 87 ? -11.221 -0.444 8.739 1.00 97.38 87 PHE A C 1
ATOM 694 O O . PHE A 1 87 ? -10.129 -0.181 8.228 1.00 97.38 87 PHE A O 1
ATOM 701 N N . ASP A 1 88 ? -12.104 0.510 9.063 1.00 95.06 88 ASP A N 1
ATOM 702 C CA . ASP A 1 88 ? -11.780 1.945 9.098 1.00 95.06 88 ASP A CA 1
ATOM 703 C C . ASP A 1 88 ? -10.951 2.219 10.359 1.00 95.06 88 ASP A C 1
ATOM 705 O O . ASP A 1 88 ? -11.494 2.508 11.427 1.00 95.06 88 ASP A O 1
ATOM 709 N N . ARG A 1 89 ? -9.626 2.110 10.217 1.00 93.69 89 ARG A N 1
ATOM 710 C CA . ARG A 1 89 ? -8.619 2.076 11.289 1.00 93.69 89 ARG A CA 1
ATOM 711 C C . ARG A 1 89 ? -8.650 0.828 12.160 1.00 93.69 89 ARG A C 1
ATOM 713 O O . ARG A 1 89 ? -9.662 0.156 12.314 1.00 93.69 89 ARG A O 1
ATOM 720 N N . GLY A 1 90 ? -7.512 0.550 12.783 1.00 94.12 90 GLY A N 1
ATOM 721 C CA . GLY A 1 90 ? -7.397 -0.510 13.779 1.00 94.12 90 GLY A CA 1
ATOM 722 C C . GLY A 1 90 ? -6.427 -0.156 14.892 1.00 94.12 90 GLY A C 1
ATOM 723 O O . GLY A 1 90 ? -6.008 0.988 15.049 1.00 94.12 90 GLY A O 1
ATOM 724 N N . ILE A 1 91 ? -6.036 -1.169 15.661 1.00 96.06 91 ILE A N 1
ATOM 725 C CA . ILE A 1 91 ? -5.149 -1.006 16.824 1.00 96.06 91 ILE A CA 1
ATOM 726 C C . ILE A 1 91 ? -3.821 -0.284 16.473 1.00 96.06 91 ILE A C 1
ATOM 728 O O . ILE A 1 91 ? -3.407 0.578 17.250 1.00 96.06 91 ILE A O 1
ATOM 732 N N . PRO A 1 92 ? -3.177 -0.515 15.306 1.00 96.00 92 PRO A N 1
ATOM 733 C CA . PRO A 1 92 ? -1.970 0.231 14.921 1.00 96.00 92 PRO A CA 1
ATOM 734 C C . PRO A 1 92 ? -2.177 1.748 14.730 1.00 96.00 92 PRO A C 1
ATOM 736 O O . PRO A 1 92 ? -1.237 2.529 14.909 1.00 96.00 92 PRO A O 1
ATOM 739 N N . ASP A 1 93 ? -3.397 2.210 14.422 1.00 94.44 93 ASP A N 1
ATOM 740 C CA . ASP A 1 93 ? -3.700 3.648 14.406 1.00 94.44 93 ASP A CA 1
ATOM 741 C C . ASP A 1 93 ? -3.609 4.248 15.814 1.00 94.44 93 ASP A C 1
ATOM 743 O O . ASP A 1 93 ? -3.144 5.378 15.956 1.00 94.44 93 ASP A O 1
ATOM 747 N N . LEU A 1 94 ? -3.992 3.497 16.858 1.00 94.94 94 LEU A N 1
ATOM 748 C CA . LEU A 1 94 ? -3.850 3.955 18.243 1.00 94.94 94 LEU A CA 1
ATOM 749 C C . LEU A 1 94 ? -2.382 4.105 18.634 1.00 94.94 94 LEU A C 1
ATOM 751 O O . LEU A 1 94 ? -2.035 5.104 19.251 1.00 94.94 94 LEU A O 1
ATOM 755 N N . TYR A 1 95 ? -1.515 3.173 18.229 1.00 95.56 95 TYR A N 1
ATOM 756 C CA . TYR A 1 95 ? -0.068 3.309 18.437 1.00 95.56 95 TYR A CA 1
ATOM 757 C C . TYR A 1 95 ? 0.454 4.616 17.841 1.00 95.56 95 TYR A C 1
ATOM 759 O O . TYR A 1 95 ? 1.093 5.419 18.522 1.00 95.56 95 TYR A O 1
ATOM 767 N N . SER A 1 96 ? 0.131 4.832 16.564 1.00 93.50 96 SER A N 1
ATOM 768 C CA . SER A 1 96 ? 0.550 5.997 15.786 1.00 93.50 96 SER A CA 1
ATOM 769 C C . SER A 1 96 ? 0.066 7.296 16.439 1.00 93.50 96 SER A C 1
ATOM 771 O O . SER A 1 96 ? 0.844 8.227 16.649 1.00 93.50 96 SER A O 1
ATOM 773 N N . TYR A 1 97 ? -1.214 7.335 16.823 1.00 91.75 97 TYR A N 1
ATOM 774 C CA . TYR A 1 97 ? -1.834 8.481 17.481 1.00 91.75 97 TYR A CA 1
ATOM 775 C C . TYR A 1 97 ? -1.217 8.757 18.857 1.00 91.75 97 TYR A C 1
ATOM 777 O O . TYR A 1 97 ? -0.807 9.884 19.131 1.00 91.75 97 TYR A O 1
ATOM 785 N N . SER A 1 98 ? -1.098 7.740 19.712 1.00 93.62 98 SER A N 1
ATOM 786 C CA . SER A 1 98 ? -0.569 7.892 21.068 1.00 93.62 98 SER A CA 1
ATOM 787 C C . SER A 1 98 ? 0.887 8.347 21.070 1.00 93.62 98 SER A C 1
ATOM 789 O O . SER A 1 98 ? 1.239 9.298 21.772 1.00 93.62 98 SER A O 1
ATOM 791 N N . LYS A 1 99 ? 1.719 7.742 20.215 1.00 93.19 99 LYS A N 1
ATOM 792 C CA . LYS A 1 99 ? 3.125 8.125 20.063 1.00 93.19 99 LYS A CA 1
ATOM 793 C C . LYS A 1 99 ? 3.275 9.590 19.648 1.00 93.19 99 LYS A C 1
ATOM 795 O O . LYS A 1 99 ? 4.129 10.287 20.187 1.00 93.19 99 LYS A O 1
ATOM 800 N N . ARG A 1 100 ? 2.443 10.069 18.714 1.00 90.44 100 ARG A N 1
ATOM 801 C CA . ARG A 1 100 ? 2.550 11.434 18.176 1.00 90.44 100 ARG A CA 1
ATOM 802 C C . ARG A 1 100 ? 1.904 12.497 19.065 1.00 90.44 100 ARG A C 1
ATOM 804 O O . ARG A 1 100 ? 2.457 13.589 19.178 1.00 90.44 100 ARG A O 1
ATOM 811 N N . PHE A 1 101 ? 0.745 12.205 19.659 1.00 87.94 101 PHE A N 1
ATOM 812 C CA . PHE A 1 101 ? -0.141 13.217 20.252 1.00 87.94 101 PHE A CA 1
ATOM 813 C C . PHE A 1 101 ? -0.389 13.059 21.760 1.00 87.94 101 PHE A C 1
ATOM 815 O O . PHE A 1 101 ? -0.965 13.971 22.362 1.00 87.94 101 PHE A O 1
ATOM 822 N N . CYS A 1 102 ? 0.024 11.943 22.374 1.00 89.06 102 CYS A N 1
ATOM 823 C CA . CYS A 1 102 ? -0.239 11.638 23.790 1.00 89.06 102 CYS A CA 1
ATOM 824 C C . CYS A 1 102 ? 1.027 11.563 24.660 1.00 89.06 102 CYS A C 1
ATOM 826 O O . CYS A 1 102 ? 0.930 11.241 25.839 1.00 89.06 102 CYS A O 1
ATOM 828 N N . GLY A 1 103 ? 2.210 11.850 24.106 1.00 86.62 103 GLY A N 1
ATOM 829 C CA . GLY A 1 103 ? 3.477 11.819 24.852 1.00 86.62 103 GLY A CA 1
ATOM 830 C C . GLY A 1 103 ? 4.017 10.414 25.146 1.00 86.62 103 GLY A C 1
ATOM 831 O O . GLY A 1 103 ? 5.033 10.288 25.823 1.00 86.62 103 GLY A O 1
ATOM 832 N N . GLY A 1 104 ? 3.370 9.364 24.635 1.00 92.31 104 GLY A N 1
ATOM 833 C CA . GLY A 1 104 ? 3.780 7.974 24.820 1.00 92.31 104 GLY A CA 1
ATOM 834 C C . GLY A 1 104 ? 2.682 6.995 24.415 1.00 92.31 104 GLY A C 1
ATOM 835 O O . GLY A 1 104 ? 1.515 7.369 24.297 1.00 92.31 104 GLY A O 1
ATOM 836 N N . VAL A 1 105 ? 3.057 5.735 24.190 1.00 95.88 105 VAL A N 1
ATOM 837 C CA . VAL A 1 105 ? 2.108 4.660 23.875 1.00 95.88 105 VAL A CA 1
ATOM 838 C C . VAL A 1 105 ? 1.722 3.944 25.174 1.00 95.88 105 VAL A C 1
ATOM 840 O O . VAL A 1 105 ? 2.612 3.484 25.885 1.00 95.88 105 VAL A O 1
ATOM 843 N N . PRO A 1 106 ? 0.425 3.838 25.520 1.00 96.38 106 PRO A N 1
ATOM 844 C CA . PRO A 1 106 ? 0.003 3.059 26.681 1.00 96.38 106 PRO A CA 1
ATOM 845 C C . PRO A 1 106 ? 0.374 1.579 26.533 1.00 96.38 106 PRO A C 1
ATOM 847 O O . PRO A 1 106 ? 0.157 0.994 25.472 1.00 96.38 106 PRO A O 1
ATOM 850 N N . SER A 1 107 ? 0.814 0.935 27.617 1.00 96.19 107 SER A N 1
ATOM 851 C CA . SER A 1 107 ? 1.186 -0.492 27.614 1.00 96.19 107 SER A CA 1
ATOM 852 C C . SER A 1 107 ? 0.058 -1.409 27.126 1.00 96.19 107 SER A C 1
ATOM 854 O O . SER A 1 107 ? 0.309 -2.390 26.434 1.00 96.19 107 SER A O 1
ATOM 856 N N . ALA A 1 108 ? -1.199 -1.062 27.416 1.00 97.06 108 ALA A N 1
ATOM 857 C CA . ALA A 1 108 ? -2.365 -1.794 26.923 1.00 97.06 108 ALA A CA 1
ATOM 858 C C . ALA A 1 108 ? -2.483 -1.764 25.386 1.00 97.06 108 ALA A C 1
ATOM 860 O O . ALA A 1 108 ? -2.915 -2.745 24.784 1.00 97.06 108 ALA A O 1
ATOM 861 N N . VAL A 1 109 ? -2.084 -0.660 24.742 1.00 97.38 109 VAL A N 1
ATOM 862 C CA . VAL A 1 109 ? -2.044 -0.552 23.275 1.00 97.38 109 VAL A CA 1
ATOM 863 C C . VAL A 1 109 ? -0.910 -1.416 22.722 1.00 97.38 109 VAL A C 1
ATOM 865 O O . VAL A 1 109 ? -1.134 -2.166 21.776 1.00 97.38 109 VAL A O 1
ATOM 868 N N . GLU A 1 110 ? 0.277 -1.381 23.336 1.00 96.19 110 GLU A N 1
ATOM 869 C CA . GLU A 1 110 ? 1.415 -2.224 22.934 1.00 96.19 110 GLU A CA 1
ATOM 870 C C . GLU A 1 110 ? 1.083 -3.719 23.025 1.00 96.19 110 GLU A C 1
ATOM 872 O O . GLU A 1 110 ? 1.286 -4.466 22.067 1.00 96.19 110 GLU A O 1
ATOM 877 N N . GLN A 1 111 ? 0.490 -4.148 24.142 1.00 96.50 111 GLN A N 1
ATOM 878 C CA . GLN A 1 111 ? 0.012 -5.519 24.334 1.00 96.50 111 GLN A CA 1
ATOM 879 C C . GLN A 1 111 ? -1.028 -5.907 23.281 1.00 96.50 111 GLN A C 1
ATOM 881 O O . GLN A 1 111 ? -0.929 -6.972 22.672 1.00 96.50 111 GLN A O 1
ATOM 886 N N . ALA A 1 112 ? -1.989 -5.024 23.001 1.00 96.81 112 ALA A N 1
ATOM 887 C CA . ALA A 1 112 ? -3.023 -5.290 22.012 1.00 96.81 112 ALA A CA 1
ATOM 888 C C . ALA A 1 112 ? -2.463 -5.459 20.587 1.00 96.81 112 ALA A C 1
ATOM 890 O O . ALA A 1 112 ? -2.962 -6.294 19.839 1.00 96.81 112 ALA A O 1
ATOM 891 N N . ILE A 1 113 ? -1.410 -4.727 20.209 1.00 95.56 113 ILE A N 1
ATOM 892 C CA . ILE A 1 113 ? -0.752 -4.862 18.892 1.00 95.56 113 ILE A CA 1
ATOM 893 C C . ILE A 1 113 ? -0.058 -6.214 18.740 1.00 95.56 113 ILE A C 1
ATOM 895 O O . ILE A 1 113 ? 0.007 -6.741 17.627 1.00 95.56 113 ILE A O 1
ATOM 899 N N . MET A 1 114 ? 0.480 -6.757 19.834 1.00 94.44 114 MET A N 1
ATOM 900 C CA . MET A 1 114 ? 1.129 -8.070 19.855 1.00 94.44 114 MET A CA 1
ATOM 901 C C . MET A 1 114 ? 0.108 -9.214 19.876 1.00 94.44 114 MET A C 1
ATOM 903 O O . MET A 1 114 ? 0.351 -10.256 19.275 1.00 94.44 114 MET A O 1
ATOM 907 N N . GLN A 1 115 ? -1.039 -9.016 20.530 1.00 95.81 115 GLN A N 1
ATOM 908 C CA . GLN A 1 115 ? -2.056 -10.055 20.716 1.00 95.81 115 GLN A CA 1
ATOM 909 C C . GLN A 1 115 ? -3.115 -10.103 19.607 1.00 95.81 115 GLN A C 1
ATOM 911 O O . GLN A 1 115 ? -3.614 -11.180 19.322 1.00 95.81 115 GLN A O 1
ATOM 916 N N . PHE A 1 116 ? -3.480 -8.982 18.978 1.00 96.69 116 PHE A N 1
ATOM 917 C CA . PHE A 1 116 ? -4.580 -8.913 18.003 1.00 96.69 116 PHE A CA 1
ATOM 918 C C . PHE A 1 116 ? -4.056 -8.461 16.639 1.00 96.69 116 PHE A C 1
ATOM 920 O O . PHE A 1 116 ? -4.096 -7.279 16.282 1.00 96.69 116 PHE A O 1
ATOM 927 N N . ARG A 1 117 ? -3.523 -9.416 15.871 1.00 97.00 117 ARG A N 1
ATOM 928 C CA . ARG A 1 117 ? -2.906 -9.175 14.564 1.00 97.00 117 ARG A CA 1
ATOM 929 C C . ARG A 1 117 ? -3.949 -9.150 13.456 1.00 97.00 117 ARG A C 1
ATOM 931 O O . ARG A 1 117 ? -4.741 -10.081 13.294 1.00 97.00 117 ARG A O 1
ATOM 938 N N . TYR A 1 118 ? -3.920 -8.074 12.682 1.00 97.56 118 TYR A N 1
ATOM 939 C CA . TYR A 1 118 ? -4.613 -7.964 11.401 1.00 97.56 118 TYR A CA 1
ATOM 940 C C . TYR A 1 118 ? -3.726 -8.565 10.304 1.00 97.56 118 TYR A C 1
ATOM 942 O O . TYR A 1 118 ? -2.581 -8.951 10.560 1.00 97.56 118 TYR A O 1
ATOM 950 N N . HIS A 1 119 ? -4.219 -8.605 9.069 1.00 96.94 119 HIS A N 1
ATOM 951 C CA . HIS A 1 119 ? -3.379 -8.952 7.935 1.00 96.94 119 HIS A CA 1
ATOM 952 C C . HIS A 1 119 ? -2.199 -7.955 7.822 1.00 96.94 119 HIS A C 1
ATOM 954 O O . HIS A 1 119 ? -2.407 -6.751 8.003 1.00 96.94 119 HIS A O 1
ATOM 960 N N . PRO A 1 120 ? -0.962 -8.405 7.514 1.00 95.19 120 PRO A N 1
ATOM 961 C CA . PRO A 1 120 ? 0.212 -7.526 7.473 1.00 95.19 120 PRO A CA 1
ATOM 962 C C . PRO A 1 120 ? 0.116 -6.372 6.470 1.00 95.19 120 PRO A C 1
ATOM 964 O O . PRO A 1 120 ? 0.705 -5.317 6.695 1.00 95.19 120 PRO A O 1
ATOM 967 N N . LEU A 1 121 ? -0.607 -6.575 5.365 1.00 96.00 121 LEU A N 1
ATOM 968 C CA . LEU A 1 121 ? -0.861 -5.546 4.357 1.00 96.00 121 LEU A CA 1
ATOM 969 C C . LEU A 1 121 ? -1.983 -4.597 4.810 1.00 96.00 121 LEU A C 1
ATOM 971 O O . LEU A 1 121 ? -3.128 -5.023 4.971 1.00 96.00 121 LEU A O 1
ATOM 975 N N . ALA A 1 122 ? -1.658 -3.312 4.945 1.00 96.94 122 ALA A N 1
ATOM 976 C CA . ALA A 1 122 ? -2.583 -2.233 5.276 1.00 96.94 122 ALA A CA 1
ATOM 977 C C . ALA A 1 122 ? -2.687 -1.212 4.133 1.00 96.94 122 ALA A C 1
ATOM 979 O O . ALA A 1 122 ? -1.694 -0.855 3.504 1.00 96.94 122 ALA A O 1
ATOM 980 N N . PHE A 1 123 ? -3.887 -0.699 3.885 1.00 97.00 123 PHE A N 1
ATOM 981 C CA . PHE A 1 123 ? -4.173 0.280 2.841 1.00 97.00 123 PHE A CA 1
ATOM 982 C C . PHE A 1 123 ? -4.095 1.688 3.411 1.00 97.00 123 PHE A C 1
ATOM 984 O O . PHE A 1 123 ? -4.858 2.060 4.302 1.00 97.00 123 PHE A O 1
ATOM 991 N N . VAL A 1 124 ? -3.171 2.486 2.892 1.00 94.12 124 VAL A N 1
ATOM 992 C CA . VAL A 1 124 ? -2.878 3.815 3.420 1.00 94.12 124 VAL A CA 1
ATOM 993 C C . VAL A 1 124 ? -3.383 4.881 2.443 1.00 94.12 124 VAL A C 1
ATOM 995 O O . VAL A 1 124 ? -3.139 4.810 1.240 1.00 94.12 124 VAL A O 1
ATOM 998 N N . PHE A 1 125 ? -4.138 5.854 2.950 1.00 92.56 125 PHE A N 1
ATOM 999 C CA . PHE A 1 125 ? -4.779 6.915 2.173 1.00 92.56 125 PHE A CA 1
ATOM 1000 C C . PHE A 1 125 ? -4.091 8.255 2.473 1.00 92.56 125 PHE A C 1
ATOM 1002 O O . PHE A 1 125 ? -4.306 8.815 3.556 1.00 92.56 125 PHE A O 1
ATOM 1009 N N . PRO A 1 126 ? -3.258 8.772 1.550 1.00 85.88 126 PRO A N 1
ATOM 1010 C CA . PRO A 1 126 ? -2.571 10.046 1.733 1.00 85.88 126 PRO A CA 1
ATOM 1011 C C . PRO A 1 126 ? -3.539 11.232 1.884 1.00 85.88 126 PRO A C 1
ATOM 1013 O O . PRO A 1 126 ? -4.652 11.194 1.348 1.00 85.88 126 PRO A O 1
ATOM 1016 N N . PRO A 1 127 ? -3.126 12.314 2.568 1.00 81.81 127 PRO A N 1
ATOM 1017 C CA . PRO A 1 127 ? -3.912 13.537 2.708 1.00 81.81 127 PRO A CA 1
ATOM 1018 C C . PRO A 1 127 ? -3.825 14.376 1.424 1.00 81.81 127 PRO A C 1
ATOM 1020 O O . PRO A 1 127 ? -3.197 15.431 1.395 1.00 81.81 127 PRO A O 1
ATOM 1023 N N . TRP A 1 128 ? -4.419 13.881 0.337 1.00 77.38 128 TRP A N 1
ATOM 1024 C CA . TRP A 1 128 ? -4.421 14.564 -0.957 1.00 77.38 128 TRP A CA 1
ATOM 1025 C C . TRP A 1 128 ? -5.096 15.943 -0.830 1.00 77.38 128 TRP A C 1
ATOM 1027 O O . TRP A 1 128 ? -6.298 15.987 -0.545 1.00 77.38 128 TRP A O 1
ATOM 1037 N N . PRO A 1 129 ? -4.376 17.063 -1.045 1.00 66.81 129 PRO A N 1
ATOM 1038 C CA . PRO A 1 129 ? -4.928 18.404 -0.844 1.00 66.81 129 PRO A CA 1
ATOM 1039 C C . PRO A 1 129 ? -6.202 18.676 -1.648 1.00 66.81 129 PRO A C 1
ATOM 1041 O O . PRO A 1 129 ? -7.072 19.415 -1.208 1.00 66.81 129 PRO A O 1
ATOM 1044 N N . GLU A 1 130 ? -6.322 18.062 -2.821 1.00 58.78 130 GLU A N 1
ATOM 1045 C CA . GLU A 1 130 ? -7.378 18.327 -3.798 1.00 58.78 130 GLU A CA 1
ATOM 1046 C C . GLU A 1 130 ? -8.696 17.620 -3.479 1.00 58.78 130 GLU A C 1
ATOM 1048 O O . GLU A 1 130 ? -9.723 17.965 -4.052 1.00 58.78 130 GLU A O 1
ATOM 1053 N N . ILE A 1 131 ? -8.677 16.624 -2.590 1.00 60.19 131 ILE A N 1
ATOM 1054 C CA . ILE A 1 131 ? -9.900 15.970 -2.091 1.00 60.19 131 ILE A CA 1
ATOM 1055 C C . ILE A 1 131 ? -10.101 16.218 -0.597 1.00 60.19 131 ILE A C 1
ATOM 1057 O O . ILE A 1 131 ? -11.025 15.660 -0.007 1.00 60.19 131 ILE A O 1
ATOM 1061 N N . TYR A 1 132 ? -9.223 17.014 0.017 1.00 56.38 132 TYR A N 1
ATOM 1062 C CA . TYR A 1 132 ? -9.304 17.322 1.429 1.00 56.38 132 TYR A CA 1
ATOM 1063 C C . TYR A 1 132 ? -10.582 18.118 1.695 1.00 56.38 132 TYR A C 1
ATOM 1065 O O . TYR A 1 132 ? -10.698 19.291 1.345 1.00 56.38 132 TYR A O 1
ATOM 1073 N N . CYS A 1 133 ? -11.554 17.457 2.312 1.00 57.69 133 CYS A N 1
ATOM 1074 C CA . CYS A 1 133 ? -12.761 18.083 2.818 1.00 57.69 133 CYS A CA 1
ATOM 1075 C C . CYS A 1 133 ? -12.634 18.323 4.325 1.00 57.69 133 CYS A C 1
ATOM 1077 O O . CYS A 1 133 ? -11.987 17.554 5.042 1.00 57.69 133 CYS A O 1
ATOM 1079 N N . HIS A 1 134 ? -13.263 19.393 4.815 1.00 55.19 134 HIS A N 1
ATOM 1080 C CA . HIS A 1 134 ? -13.409 19.596 6.251 1.00 55.19 134 HIS A CA 1
ATOM 1081 C C . HIS A 1 134 ? -14.230 18.451 6.850 1.00 55.19 134 HIS A C 1
ATOM 1083 O O . HIS A 1 134 ? -15.381 18.234 6.477 1.00 55.19 134 HIS A O 1
ATOM 1089 N N . ASP A 1 135 ? -13.619 17.713 7.776 1.00 58.66 135 ASP A N 1
ATOM 1090 C CA . ASP A 1 135 ? -14.306 16.709 8.581 1.00 58.66 135 ASP A CA 1
ATOM 1091 C C . ASP A 1 135 ? -15.053 17.447 9.708 1.00 58.66 135 ASP A C 1
ATOM 1093 O O . ASP A 1 135 ? -14.446 18.005 10.624 1.00 58.66 135 ASP A O 1
ATOM 1097 N N . GLU A 1 136 ? -16.385 17.519 9.614 1.00 52.84 136 GLU A N 1
ATOM 1098 C CA . GLU A 1 136 ? -17.223 18.231 10.594 1.00 52.84 136 GLU A CA 1
ATOM 1099 C C . GLU A 1 136 ? -17.153 17.608 12.001 1.00 52.84 136 GLU A C 1
ATOM 1101 O O . GLU A 1 136 ? -17.419 18.274 13.009 1.00 52.84 136 GLU A O 1
ATOM 1106 N N . GLU A 1 137 ? -16.769 16.332 12.093 1.00 54.16 137 GLU A N 1
ATOM 1107 C CA . GLU A 1 137 ? -16.667 15.609 13.357 1.00 54.16 137 GLU A CA 1
ATOM 1108 C C . GLU A 1 137 ? -15.296 15.808 14.008 1.00 54.16 137 GLU A C 1
ATOM 1110 O O . GLU A 1 137 ? -15.235 16.000 15.230 1.00 54.16 137 GLU A O 1
ATOM 1115 N N . ARG A 1 138 ? -14.224 15.854 13.202 1.00 57.00 138 ARG A N 1
ATOM 1116 C CA . ARG A 1 138 ? -12.852 16.196 13.614 1.00 57.00 138 ARG A CA 1
ATOM 1117 C C . ARG A 1 138 ? -12.342 17.430 12.883 1.00 57.00 138 ARG A C 1
ATOM 1119 O O . ARG A 1 138 ? -11.785 17.337 11.791 1.00 57.00 138 ARG A O 1
ATOM 1126 N N . LYS A 1 139 ? -12.443 18.581 13.545 1.00 58.41 139 LYS A N 1
ATOM 1127 C CA . LYS A 1 139 ? -11.845 19.833 13.075 1.00 58.41 139 LYS A CA 1
ATOM 1128 C C . LYS A 1 139 ? -10.327 19.772 13.244 1.00 58.41 139 LYS A C 1
ATOM 1130 O O . LYS A 1 139 ? -9.803 20.272 14.230 1.00 58.41 139 LYS A O 1
ATOM 1135 N N . GLN A 1 140 ? -9.645 19.137 12.300 1.00 61.84 140 GLN A N 1
ATOM 1136 C CA . GLN A 1 140 ? -8.187 19.117 12.242 1.00 61.84 140 GLN A CA 1
ATOM 1137 C C . GLN A 1 140 ? -7.693 19.999 11.101 1.00 61.84 140 GLN A C 1
ATOM 1139 O O . GLN A 1 140 ? -8.367 20.117 10.078 1.00 61.84 140 GLN A O 1
ATOM 1144 N N . SER A 1 141 ? -6.537 20.636 11.268 1.00 68.38 141 SER A N 1
ATOM 1145 C CA . SER A 1 141 ? -5.928 21.440 10.203 1.00 68.38 141 SER A CA 1
ATOM 1146 C C . SER A 1 141 ? -5.338 20.549 9.099 1.00 68.38 141 SER A C 1
ATOM 1148 O O . SER A 1 141 ? -5.143 19.341 9.268 1.00 68.38 141 SER A O 1
ATOM 1150 N N . ARG A 1 142 ? -5.021 21.140 7.940 1.00 67.81 142 ARG A N 1
ATOM 1151 C CA . ARG A 1 142 ? -4.284 20.441 6.874 1.00 67.81 142 ARG A CA 1
ATOM 1152 C C . ARG A 1 142 ? -2.922 19.941 7.371 1.00 67.81 142 ARG A C 1
ATOM 1154 O O . ARG A 1 142 ? -2.536 18.821 7.044 1.00 67.81 142 ARG A O 1
ATOM 1161 N N . ASP A 1 143 ? -2.239 20.737 8.188 1.00 73.88 143 ASP A N 1
ATOM 1162 C CA . ASP A 1 143 ? -0.943 20.374 8.765 1.00 73.88 143 ASP A CA 1
ATOM 1163 C C . ASP A 1 143 ? -1.083 19.187 9.722 1.00 73.88 143 ASP A C 1
ATOM 1165 O O . ASP A 1 143 ? -0.301 18.246 9.657 1.00 73.88 143 ASP A O 1
ATOM 1169 N N . GLU A 1 144 ? -2.147 19.140 10.527 1.00 72.69 144 GLU A N 1
ATOM 1170 C CA . GLU A 1 144 ? -2.438 17.980 11.376 1.00 72.69 144 GLU A CA 1
ATOM 1171 C C . GLU A 1 144 ? -2.748 16.713 10.566 1.00 72.69 144 GLU A C 1
ATOM 1173 O O . GLU A 1 144 ? -2.412 15.607 10.996 1.00 72.69 144 GLU A O 1
ATOM 1178 N N . ALA A 1 145 ? -3.361 16.837 9.384 1.00 75.19 145 ALA A N 1
ATOM 1179 C CA . ALA A 1 145 ? -3.590 15.699 8.496 1.00 75.19 145 ALA A CA 1
ATOM 1180 C C . ALA A 1 145 ? -2.278 15.156 7.899 1.00 75.19 145 ALA A C 1
ATOM 1182 O O . ALA A 1 145 ? -2.126 13.937 7.776 1.00 75.19 145 ALA A O 1
ATOM 1183 N N . ILE A 1 146 ? -1.327 16.039 7.579 1.00 77.69 146 ILE A N 1
ATOM 1184 C CA . ILE A 1 146 ? 0.030 15.678 7.140 1.00 77.69 146 ILE A CA 1
ATOM 1185 C C . ILE A 1 146 ? 0.815 15.041 8.293 1.00 77.69 146 ILE A C 1
ATOM 1187 O O . ILE A 1 146 ? 1.409 13.979 8.128 1.00 77.69 146 ILE A O 1
ATOM 1191 N N . GLU A 1 147 ? 0.751 15.608 9.493 1.00 80.06 147 GLU A N 1
ATOM 1192 C CA . GLU A 1 147 ? 1.382 15.033 10.685 1.00 80.06 147 GLU A CA 1
ATOM 1193 C C . GLU A 1 147 ? 0.810 13.656 11.035 1.00 80.06 147 GLU A C 1
ATOM 1195 O O . GLU A 1 147 ? 1.548 12.716 11.330 1.00 80.06 147 GLU A O 1
ATOM 1200 N N . THR A 1 148 ? -0.511 13.496 10.926 1.00 81.38 148 THR A N 1
ATOM 1201 C CA . THR A 1 148 ? -1.172 12.194 11.087 1.00 81.38 148 THR A CA 1
ATOM 1202 C C . THR A 1 148 ? -0.678 11.199 10.042 1.00 81.38 148 THR A C 1
ATOM 1204 O O . THR A 1 148 ? -0.480 10.027 10.350 1.00 81.38 148 THR A O 1
ATOM 1207 N N . TRP A 1 149 ? -0.462 11.646 8.807 1.00 82.44 149 TRP A N 1
ATOM 1208 C CA . TRP A 1 149 ? 0.070 10.805 7.743 1.00 82.44 149 TRP A CA 1
ATOM 1209 C C . TRP A 1 149 ? 1.483 10.291 8.044 1.00 82.44 149 TRP A C 1
ATOM 1211 O O . TRP A 1 149 ? 1.728 9.089 7.914 1.00 82.44 149 TRP A O 1
ATOM 1221 N N . HIS A 1 150 ? 2.386 11.162 8.501 1.00 82.19 150 HIS A N 1
ATOM 1222 C CA . HIS A 1 150 ? 3.730 10.758 8.921 1.00 82.19 150 HIS A CA 1
ATOM 1223 C C . HIS A 1 150 ? 3.683 9.795 10.113 1.00 82.19 150 HIS A C 1
ATOM 1225 O O . HIS A 1 150 ? 4.279 8.718 10.056 1.00 82.19 150 HIS A O 1
ATOM 1231 N N . ALA A 1 151 ? 2.882 10.118 11.134 1.00 86.94 151 ALA A N 1
ATOM 1232 C CA . ALA A 1 151 ? 2.708 9.269 12.309 1.00 86.94 151 ALA A CA 1
ATOM 1233 C C . ALA A 1 151 ? 2.186 7.868 11.951 1.00 86.94 151 ALA A C 1
ATOM 1235 O O . ALA A 1 151 ? 2.666 6.879 12.499 1.00 86.94 151 ALA A O 1
ATOM 1236 N N . VAL A 1 152 ? 1.234 7.769 11.015 1.00 87.75 152 VAL A N 1
ATOM 1237 C CA . VAL A 1 152 ? 0.699 6.488 10.529 1.00 87.75 152 VAL A CA 1
ATOM 1238 C C . VAL A 1 152 ? 1.775 5.672 9.820 1.00 87.75 152 VAL A C 1
ATOM 1240 O O . VAL A 1 152 ? 1.901 4.483 10.103 1.00 87.75 152 VAL A O 1
ATOM 1243 N N . LYS A 1 153 ? 2.574 6.278 8.930 1.00 83.94 153 LYS A N 1
ATOM 1244 C CA . LYS A 1 153 ? 3.654 5.552 8.240 1.00 83.94 153 LYS A CA 1
ATOM 1245 C C . LYS A 1 153 ? 4.653 4.953 9.228 1.00 83.94 153 LYS A C 1
ATOM 1247 O O . LYS A 1 153 ? 4.974 3.771 9.131 1.00 83.94 153 LYS A O 1
ATOM 1252 N N . GLU A 1 154 ? 5.111 5.754 10.184 1.00 86.38 154 GLU A N 1
ATOM 1253 C CA . GLU A 1 154 ? 6.076 5.315 11.194 1.00 86.38 154 GLU A CA 1
ATOM 1254 C C . GLU A 1 154 ? 5.477 4.287 12.157 1.00 86.38 154 GLU A C 1
ATOM 1256 O O . GLU A 1 154 ? 6.109 3.278 12.472 1.00 86.38 154 GLU A O 1
ATOM 1261 N N . GLY A 1 155 ? 4.253 4.529 12.626 1.00 93.06 155 GLY A N 1
ATOM 1262 C CA . GLY A 1 155 ? 3.589 3.671 13.595 1.00 93.06 155 GLY A CA 1
ATOM 1263 C C . GLY A 1 155 ? 3.235 2.304 13.022 1.00 93.06 155 GLY A C 1
ATOM 1264 O O . GLY A 1 155 ? 3.488 1.296 13.677 1.00 93.06 155 GLY A O 1
ATOM 1265 N N . TYR A 1 156 ? 2.737 2.235 11.785 1.00 95.25 156 TYR A N 1
ATOM 1266 C CA . TYR A 1 156 ? 2.451 0.957 11.129 1.00 95.25 156 TYR A CA 1
ATOM 1267 C C . TYR A 1 156 ? 3.722 0.130 10.910 1.00 95.25 156 TYR A C 1
ATOM 1269 O O . TYR A 1 156 ? 3.719 -1.062 11.224 1.00 95.25 156 TYR A O 1
ATOM 1277 N N . ALA A 1 157 ? 4.814 0.759 10.462 1.00 92.50 157 ALA A N 1
ATOM 1278 C CA . ALA A 1 157 ? 6.105 0.086 10.324 1.00 92.50 157 ALA A CA 1
ATOM 1279 C C . ALA A 1 157 ? 6.617 -0.442 11.677 1.00 92.50 157 ALA A C 1
ATOM 1281 O O . ALA A 1 157 ? 6.991 -1.609 11.778 1.00 92.50 157 ALA A O 1
ATOM 1282 N N . ALA A 1 158 ? 6.545 0.369 12.741 1.00 93.62 158 ALA A N 1
ATOM 1283 C CA . ALA A 1 158 ? 6.916 -0.045 14.098 1.00 93.62 158 ALA A CA 1
ATOM 1284 C C . ALA A 1 158 ? 6.048 -1.199 14.635 1.00 93.62 158 ALA A C 1
ATOM 1286 O O . ALA A 1 158 ? 6.519 -2.029 15.406 1.00 93.62 158 ALA A O 1
ATOM 1287 N N . CYS A 1 159 ? 4.791 -1.283 14.195 1.00 95.69 159 CYS A N 1
ATOM 1288 C CA . CYS A 1 159 ? 3.869 -2.366 14.534 1.00 95.69 159 CYS A CA 1
ATOM 1289 C C . CYS A 1 159 ? 4.046 -3.627 13.659 1.00 95.69 159 CYS A C 1
ATOM 1291 O O . CYS A 1 159 ? 3.273 -4.582 13.808 1.00 95.69 159 CYS A O 1
ATOM 1293 N N . GLY A 1 160 ? 5.011 -3.642 12.731 1.00 94.81 160 GLY A N 1
ATOM 1294 C CA . GLY A 1 160 ? 5.274 -4.763 11.823 1.00 94.81 160 GLY A CA 1
ATOM 1295 C C . GLY A 1 160 ? 4.271 -4.898 10.673 1.00 94.81 160 GLY A C 1
ATOM 1296 O O . GLY A 1 160 ? 4.076 -6.001 10.166 1.00 94.81 160 GLY A O 1
ATOM 1297 N N . TYR A 1 161 ? 3.597 -3.809 10.293 1.00 96.12 161 TYR A N 1
ATOM 1298 C CA . TYR A 1 161 ? 2.700 -3.762 9.137 1.00 96.12 161 TYR A CA 1
ATOM 1299 C C . TYR A 1 161 ? 3.383 -3.119 7.934 1.00 96.12 161 TYR A C 1
ATOM 1301 O O . TYR A 1 161 ? 4.276 -2.282 8.058 1.00 96.12 161 TYR A O 1
ATOM 1309 N N . ILE A 1 162 ? 2.911 -3.497 6.753 1.00 94.56 162 ILE A N 1
ATOM 1310 C CA . ILE A 1 162 ? 3.384 -3.002 5.465 1.00 94.56 162 ILE A CA 1
ATOM 1311 C C . ILE A 1 162 ? 2.240 -2.232 4.827 1.00 94.56 162 ILE A C 1
ATOM 1313 O O . ILE A 1 162 ? 1.119 -2.732 4.736 1.00 94.56 162 ILE A O 1
ATOM 1317 N N . THR A 1 163 ? 2.509 -1.006 4.399 1.00 94.56 163 THR A N 1
ATOM 1318 C CA . THR A 1 163 ? 1.484 -0.117 3.860 1.00 94.56 163 THR A CA 1
ATOM 1319 C C . THR A 1 163 ? 1.538 -0.053 2.339 1.00 94.56 163 THR A C 1
ATOM 1321 O O . THR A 1 163 ? 2.570 0.254 1.758 1.00 94.56 163 THR A O 1
ATOM 1324 N N . VAL A 1 164 ? 0.404 -0.299 1.685 1.00 95.19 164 VAL A N 1
ATOM 1325 C CA . VAL A 1 164 ? 0.209 -0.041 0.254 1.00 95.19 164 VAL A CA 1
ATOM 1326 C C . VAL A 1 164 ? -0.583 1.250 0.086 1.00 95.19 164 VAL A C 1
ATOM 1328 O O . VAL A 1 164 ? -1.646 1.433 0.687 1.00 95.19 164 VAL A O 1
ATOM 1331 N N . THR A 1 165 ? -0.051 2.179 -0.706 1.00 93.50 165 THR A N 1
ATOM 1332 C CA . THR A 1 165 ? -0.706 3.471 -0.936 1.00 93.50 165 THR A CA 1
ATOM 1333 C C . THR A 1 165 ? -1.891 3.288 -1.872 1.00 93.50 165 THR A C 1
ATOM 1335 O O . THR A 1 165 ? -1.725 2.820 -2.993 1.00 93.50 165 THR A O 1
ATOM 1338 N N . VAL A 1 166 ? -3.086 3.687 -1.433 1.00 95.38 166 VAL A N 1
ATOM 1339 C CA . VAL A 1 166 ? -4.269 3.708 -2.298 1.00 95.38 166 VAL A CA 1
ATOM 1340 C C . VAL A 1 166 ? -4.163 4.909 -3.245 1.00 95.38 166 VAL A C 1
ATOM 1342 O O . VAL A 1 166 ? -4.085 6.048 -2.766 1.00 95.38 166 VAL A O 1
ATOM 1345 N N . PRO A 1 167 ? -4.174 4.694 -4.574 1.00 92.50 167 PRO A N 1
ATOM 1346 C CA . PRO A 1 167 ? -4.050 5.776 -5.539 1.00 92.50 167 PRO A CA 1
ATOM 1347 C C . PRO A 1 167 ? -5.154 6.832 -5.423 1.00 92.50 167 PRO A C 1
ATOM 1349 O O . PRO A 1 167 ? -6.302 6.540 -5.077 1.00 92.50 167 PRO A O 1
ATOM 1352 N N . LYS A 1 168 ? -4.823 8.079 -5.770 1.00 90.62 168 LYS A N 1
ATOM 1353 C CA . LYS A 1 168 ? -5.777 9.195 -5.826 1.00 90.62 168 LYS A CA 1
ATOM 1354 C C . LYS A 1 168 ? -6.676 9.099 -7.064 1.00 90.62 168 LYS A C 1
ATOM 1356 O O . LYS A 1 168 ? -6.518 9.851 -8.018 1.00 90.62 168 LYS A O 1
ATOM 1361 N N . LEU A 1 169 ? -7.631 8.181 -7.031 1.00 91.94 169 LEU A N 1
ATOM 1362 C CA . LEU A 1 169 ? -8.566 7.920 -8.133 1.00 91.94 169 LEU A CA 1
ATOM 1363 C C . LEU A 1 169 ? -10.022 8.191 -7.717 1.00 91.94 169 LEU A C 1
ATOM 1365 O O . LEU A 1 169 ? -10.261 8.489 -6.538 1.00 91.94 169 LEU A O 1
ATOM 1369 N N . PRO A 1 170 ? -11.007 8.112 -8.629 1.00 93.25 170 PRO A N 1
ATOM 1370 C CA . PRO A 1 170 ? -12.419 8.008 -8.265 1.00 93.25 170 PRO A CA 1
ATOM 1371 C C . PRO A 1 170 ? -12.690 6.855 -7.284 1.00 93.25 170 PRO A C 1
ATOM 1373 O O . PRO A 1 170 ? -11.910 5.905 -7.180 1.00 93.25 170 PRO A O 1
ATOM 1376 N N . ILE A 1 171 ? -13.792 6.939 -6.536 1.00 93.94 171 ILE A N 1
ATOM 1377 C CA . ILE A 1 171 ? -14.116 6.007 -5.438 1.00 93.94 171 ILE A CA 1
ATOM 1378 C C . ILE A 1 171 ? -14.183 4.560 -5.942 1.00 93.94 171 ILE A C 1
ATOM 1380 O O . ILE A 1 171 ? -13.626 3.657 -5.318 1.00 93.94 171 ILE A O 1
ATOM 1384 N N . GLU A 1 172 ? -14.821 4.354 -7.090 1.00 95.31 172 GLU A N 1
ATOM 1385 C CA . GLU A 1 172 ? -14.988 3.069 -7.764 1.00 95.31 172 GLU A CA 1
ATOM 1386 C C . GLU A 1 172 ? -13.639 2.434 -8.101 1.00 95.31 172 GLU A C 1
ATOM 1388 O O . GLU A 1 172 ? -13.428 1.250 -7.847 1.00 95.31 172 GLU A O 1
ATOM 1393 N N . GLU A 1 173 ? -12.705 3.230 -8.616 1.00 96.06 173 GLU A N 1
ATOM 1394 C CA . GLU A 1 173 ? -11.373 2.764 -8.995 1.00 96.06 173 GLU A CA 1
ATOM 1395 C C . GLU A 1 173 ? -10.515 2.441 -7.768 1.00 96.06 173 GLU A C 1
ATOM 1397 O O . GLU A 1 173 ? -9.795 1.443 -7.767 1.00 96.06 173 GLU A O 1
ATOM 1402 N N . ARG A 1 174 ? -10.636 3.218 -6.680 1.00 96.31 174 ARG A N 1
ATOM 1403 C CA . ARG A 1 174 ? -9.976 2.886 -5.404 1.00 96.31 174 ARG A CA 1
ATOM 1404 C C . ARG A 1 174 ? -10.492 1.571 -4.834 1.00 96.31 174 ARG A C 1
ATOM 1406 O O . ARG A 1 174 ? -9.691 0.751 -4.394 1.00 96.31 174 ARG A O 1
ATOM 1413 N N . ALA A 1 175 ? -11.808 1.358 -4.849 1.00 97.19 175 ALA A N 1
ATOM 1414 C CA . ALA A 1 175 ? -12.399 0.102 -4.400 1.00 97.19 175 ALA A CA 1
ATOM 1415 C C . ALA A 1 175 ? -11.929 -1.071 -5.276 1.00 97.19 175 ALA A C 1
ATOM 1417 O O . ALA A 1 175 ? -11.474 -2.080 -4.745 1.00 97.19 175 ALA A O 1
ATOM 1418 N N . ALA A 1 176 ? -11.950 -0.918 -6.605 1.00 97.25 176 ALA A N 1
ATOM 1419 C CA . ALA A 1 176 ? -11.483 -1.944 -7.537 1.00 97.25 176 ALA A CA 1
ATOM 1420 C C . ALA A 1 176 ? -9.998 -2.295 -7.335 1.00 97.25 176 ALA A C 1
ATOM 1422 O O . ALA A 1 176 ? -9.639 -3.473 -7.336 1.00 97.25 176 ALA A O 1
ATOM 1423 N N . PHE A 1 177 ? -9.142 -1.296 -7.100 1.00 98.19 177 PHE A N 1
ATOM 1424 C CA . PHE A 1 177 ? -7.730 -1.501 -6.770 1.00 98.19 177 PHE A CA 1
ATOM 1425 C C . PHE A 1 177 ? -7.557 -2.363 -5.511 1.00 98.19 177 PHE A C 1
ATOM 1427 O O . PHE A 1 177 ? -6.867 -3.379 -5.548 1.00 98.19 177 PHE A O 1
ATOM 1434 N N . ILE A 1 178 ? -8.235 -2.011 -4.415 1.00 97.81 178 ILE A N 1
ATOM 1435 C CA . ILE A 1 178 ? -8.160 -2.756 -3.148 1.00 97.81 178 ILE A CA 1
ATOM 1436 C C . ILE A 1 178 ? -8.672 -4.190 -3.321 1.00 97.81 178 ILE A C 1
ATOM 1438 O O . ILE A 1 178 ? -8.047 -5.140 -2.845 1.00 97.81 178 ILE A O 1
ATOM 1442 N N . LEU A 1 179 ? -9.789 -4.364 -4.029 1.00 97.31 179 LEU A N 1
ATOM 1443 C CA . LEU A 1 179 ? -10.368 -5.680 -4.287 1.00 97.31 179 LEU A CA 1
ATOM 1444 C C . LEU A 1 179 ? -9.443 -6.544 -5.143 1.00 97.31 179 LEU A C 1
ATOM 1446 O O . LEU A 1 179 ? -9.244 -7.711 -4.825 1.00 97.31 179 LEU A O 1
ATOM 1450 N N . THR A 1 180 ? -8.777 -5.968 -6.144 1.00 97.81 180 THR A N 1
ATOM 1451 C CA . THR A 1 180 ? -7.791 -6.688 -6.968 1.00 97.81 180 THR A CA 1
ATOM 1452 C C . THR A 1 180 ? -6.663 -7.276 -6.114 1.00 97.81 180 THR A C 1
ATOM 1454 O O . THR A 1 180 ? -6.210 -8.389 -6.379 1.00 97.81 180 THR A O 1
ATOM 1457 N N . LEU A 1 181 ? -6.244 -6.570 -5.059 1.00 97.62 181 LEU A N 1
ATOM 1458 C CA . LEU A 1 181 ? -5.191 -7.011 -4.137 1.00 97.62 181 LEU A CA 1
ATOM 1459 C C . LEU A 1 181 ? -5.679 -7.990 -3.055 1.00 97.62 181 LEU A C 1
ATOM 1461 O O . LEU A 1 181 ? -4.861 -8.654 -2.425 1.00 97.62 181 LEU A O 1
ATOM 1465 N N . THR A 1 182 ? -6.993 -8.099 -2.835 1.00 96.44 182 THR A N 1
ATOM 1466 C CA . THR A 1 182 ? -7.583 -8.877 -1.725 1.00 96.44 182 THR A CA 1
ATOM 1467 C C . THR A 1 182 ? -8.531 -9.996 -2.164 1.00 96.44 182 THR A C 1
ATOM 1469 O O . THR A 1 182 ? -8.992 -10.774 -1.334 1.00 96.44 182 THR A O 1
ATOM 1472 N N . GLN A 1 183 ? -8.793 -10.135 -3.467 1.00 93.50 183 GLN A N 1
ATOM 1473 C CA . GLN A 1 183 ? -9.777 -11.070 -4.031 1.00 93.50 183 GLN A CA 1
ATOM 1474 C C . GLN A 1 183 ? -9.432 -12.561 -3.890 1.00 93.50 183 GLN A C 1
ATOM 1476 O O . GLN A 1 183 ? -10.303 -13.406 -4.074 1.00 93.50 183 GLN A O 1
ATOM 1481 N N . SER A 1 184 ? -8.174 -12.917 -3.615 1.00 94.50 184 SER A N 1
ATOM 1482 C CA . SER A 1 184 ? -7.760 -14.315 -3.436 1.00 94.50 184 SER A CA 1
ATOM 1483 C C . SER A 1 184 ? -6.489 -14.430 -2.590 1.00 94.50 184 SER A C 1
ATOM 1485 O O . SER A 1 184 ? -5.707 -13.477 -2.556 1.00 94.50 184 SER A O 1
ATOM 1487 N N . PRO A 1 185 ? -6.211 -15.599 -1.978 1.00 94.44 185 PRO A N 1
ATOM 1488 C CA . PRO A 1 185 ? -4.956 -15.831 -1.261 1.00 94.44 185 PRO A CA 1
ATOM 1489 C C . PRO A 1 185 ? -3.706 -15.553 -2.110 1.00 94.44 185 PRO A C 1
ATOM 1491 O O . PRO A 1 185 ? -2.769 -14.923 -1.625 1.00 94.44 185 PRO A O 1
ATOM 1494 N N . LYS A 1 186 ? -3.719 -15.940 -3.398 1.00 94.88 186 LYS A N 1
ATOM 1495 C CA . LYS A 1 186 ? -2.628 -15.648 -4.346 1.00 94.88 186 LYS A CA 1
ATOM 1496 C C . LYS A 1 186 ? -2.446 -14.139 -4.522 1.00 94.88 186 LYS A C 1
ATOM 1498 O O . LYS A 1 186 ? -1.333 -13.647 -4.389 1.00 94.88 186 LYS A O 1
ATOM 1503 N N . ALA A 1 187 ? -3.533 -13.401 -4.764 1.00 96.19 187 ALA A N 1
ATOM 1504 C CA . ALA A 1 187 ? -3.476 -11.947 -4.930 1.00 96.19 187 ALA A CA 1
ATOM 1505 C C . ALA A 1 187 ? -2.932 -11.242 -3.678 1.00 96.19 187 ALA A C 1
ATOM 1507 O O . ALA A 1 187 ? -2.092 -10.355 -3.799 1.00 96.19 187 ALA A O 1
ATOM 1508 N N . ILE A 1 188 ? -3.349 -11.686 -2.490 1.00 96.19 188 ILE A N 1
ATOM 1509 C CA . ILE A 1 188 ? -2.893 -11.146 -1.204 1.00 96.19 188 ILE A CA 1
ATOM 1510 C C . ILE A 1 188 ? -1.395 -11.401 -0.997 1.00 96.19 188 ILE A C 1
ATOM 1512 O O . ILE A 1 188 ? -0.660 -10.487 -0.612 1.00 96.19 188 ILE A O 1
ATOM 1516 N N . ALA A 1 189 ? -0.927 -12.623 -1.272 1.00 96.06 189 ALA A N 1
ATOM 1517 C CA . ALA A 1 189 ? 0.487 -12.975 -1.178 1.00 96.06 189 ALA A CA 1
ATOM 1518 C C . ALA A 1 189 ? 1.331 -12.142 -2.154 1.00 96.06 189 ALA A C 1
ATOM 1520 O O . ALA A 1 189 ? 2.299 -11.503 -1.738 1.00 96.06 189 ALA A O 1
ATOM 1521 N N . THR A 1 190 ? 0.907 -12.051 -3.421 1.00 97.56 190 THR A N 1
ATOM 1522 C CA . THR A 1 190 ? 1.563 -11.216 -4.438 1.00 97.56 190 THR A CA 1
ATOM 1523 C C . THR A 1 190 ? 1.603 -9.755 -4.019 1.00 97.56 190 THR A C 1
ATOM 1525 O O . THR A 1 190 ? 2.669 -9.148 -4.049 1.00 97.56 190 THR A O 1
ATOM 1528 N N . ALA A 1 191 ? 0.482 -9.196 -3.560 1.00 97.81 191 ALA A N 1
ATOM 1529 C CA . ALA A 1 191 ? 0.424 -7.819 -3.091 1.00 97.81 191 ALA A CA 1
ATOM 1530 C C . ALA A 1 191 ? 1.414 -7.570 -1.948 1.00 97.81 191 ALA A C 1
ATOM 1532 O O . ALA A 1 191 ? 2.200 -6.629 -1.995 1.00 97.81 191 ALA A O 1
ATOM 1533 N N . THR A 1 192 ? 1.428 -8.462 -0.959 1.00 97.06 192 THR A N 1
ATOM 1534 C CA . THR A 1 192 ? 2.290 -8.348 0.221 1.00 97.06 192 THR A CA 1
ATOM 1535 C C . THR A 1 192 ? 3.769 -8.385 -0.148 1.00 97.06 192 THR A C 1
ATOM 1537 O O . THR A 1 192 ? 4.537 -7.544 0.317 1.00 97.06 192 THR A O 1
ATOM 1540 N N . ILE A 1 193 ? 4.181 -9.337 -0.987 1.00 97.94 193 ILE A N 1
ATOM 1541 C CA . ILE A 1 193 ? 5.582 -9.487 -1.391 1.00 97.94 193 ILE A CA 1
ATOM 1542 C C . ILE A 1 193 ? 6.033 -8.334 -2.285 1.00 97.94 193 ILE A C 1
ATOM 1544 O O . ILE A 1 193 ? 7.106 -7.776 -2.061 1.00 97.94 193 ILE A O 1
ATOM 1548 N N . LEU A 1 194 ? 5.205 -7.910 -3.240 1.00 98.50 194 LEU A N 1
ATOM 1549 C CA . LEU A 1 194 ? 5.544 -6.787 -4.110 1.00 98.50 194 LEU A CA 1
ATOM 1550 C C . LEU A 1 194 ? 5.594 -5.456 -3.347 1.00 98.50 194 LEU A C 1
ATOM 1552 O O . LEU A 1 194 ? 6.462 -4.633 -3.620 1.00 98.50 194 LEU A O 1
ATOM 1556 N N . THR A 1 195 ? 4.738 -5.240 -2.343 1.00 97.88 195 THR A N 1
ATOM 1557 C CA . THR A 1 195 ? 4.864 -4.056 -1.474 1.00 97.88 195 THR A CA 1
ATOM 1558 C C . THR A 1 195 ? 6.122 -4.117 -0.598 1.00 97.88 195 THR A C 1
ATOM 1560 O O . THR A 1 195 ? 6.774 -3.095 -0.400 1.00 97.88 195 THR A O 1
ATOM 1563 N N . LYS A 1 196 ? 6.529 -5.299 -0.108 1.00 97.44 196 LYS A N 1
ATOM 1564 C CA . LYS A 1 196 ? 7.826 -5.450 0.583 1.00 97.44 196 LYS A CA 1
ATOM 1565 C C . LYS A 1 196 ? 8.999 -5.120 -0.336 1.00 97.44 196 LYS A C 1
ATOM 1567 O O . LYS A 1 196 ? 9.897 -4.399 0.087 1.00 97.44 196 LYS A O 1
ATOM 1572 N N . LEU A 1 197 ? 8.963 -5.596 -1.580 1.00 98.50 197 LEU A N 1
ATOM 1573 C CA . LEU A 1 197 ? 10.014 -5.335 -2.558 1.00 98.50 197 LEU A CA 1
ATOM 1574 C C . LEU A 1 197 ? 10.149 -3.835 -2.842 1.00 98.50 197 LEU A C 1
ATOM 1576 O O . LEU A 1 197 ? 11.256 -3.312 -2.753 1.00 98.50 197 LEU A O 1
ATOM 1580 N N . SER A 1 198 ? 9.055 -3.116 -3.117 1.00 98.00 198 SER A N 1
ATOM 1581 C CA . SER A 1 198 ? 9.146 -1.664 -3.337 1.00 98.00 198 SER A CA 1
ATOM 1582 C C . SER A 1 198 ? 9.646 -0.921 -2.093 1.00 98.00 198 SER A C 1
ATOM 1584 O O . SER A 1 198 ? 10.429 0.021 -2.198 1.00 98.00 198 SER A O 1
ATOM 1586 N N . HIS A 1 199 ? 9.274 -1.369 -0.890 1.00 96.38 199 HIS A N 1
ATOM 1587 C CA . HIS A 1 199 ? 9.826 -0.826 0.354 1.00 96.38 199 HIS A CA 1
ATOM 1588 C C . HIS A 1 199 ? 11.327 -1.096 0.499 1.00 96.38 199 HIS A C 1
ATOM 1590 O O . HIS A 1 199 ? 12.051 -0.193 0.905 1.00 96.38 199 HIS A O 1
ATOM 1596 N N . ALA A 1 200 ? 11.804 -2.290 0.143 1.00 97.75 200 ALA A N 1
ATOM 1597 C CA . ALA A 1 200 ? 13.223 -2.635 0.186 1.00 97.75 200 ALA A CA 1
ATOM 1598 C C . ALA A 1 200 ? 14.042 -1.811 -0.820 1.00 97.75 200 ALA A C 1
ATOM 1600 O O . ALA A 1 200 ? 15.082 -1.263 -0.466 1.00 97.75 200 ALA A O 1
ATOM 1601 N N . ILE A 1 201 ? 13.532 -1.635 -2.042 1.00 98.31 201 ILE A N 1
ATOM 1602 C CA . ILE A 1 201 ? 14.139 -0.766 -3.062 1.00 98.31 201 ILE A CA 1
ATOM 1603 C C . ILE A 1 201 ? 14.210 0.685 -2.567 1.00 98.31 201 ILE A C 1
ATOM 1605 O O . ILE A 1 201 ? 15.249 1.337 -2.679 1.00 98.31 201 ILE A O 1
ATOM 1609 N N . ASN A 1 202 ? 13.130 1.187 -1.968 1.00 96.62 202 ASN A N 1
ATOM 1610 C CA . ASN A 1 202 ? 13.100 2.524 -1.379 1.00 96.62 202 ASN A CA 1
ATOM 1611 C C . ASN A 1 202 ? 14.013 2.663 -0.154 1.00 96.62 202 ASN A C 1
ATOM 1613 O O . ASN A 1 202 ? 14.526 3.752 0.086 1.00 96.62 202 ASN A O 1
ATOM 1617 N N . ALA A 1 203 ? 14.221 1.599 0.622 1.00 96.00 203 ALA A N 1
ATOM 1618 C CA . ALA A 1 203 ? 15.162 1.597 1.737 1.00 96.00 203 ALA A CA 1
ATOM 1619 C C . ALA A 1 203 ? 16.620 1.627 1.253 1.00 96.00 203 ALA A C 1
ATOM 1621 O O . ALA A 1 203 ? 17.437 2.316 1.858 1.00 96.00 203 ALA A O 1
ATOM 1622 N N . GLU A 1 204 ? 16.930 0.935 0.152 1.00 97.50 204 GLU A N 1
ATOM 1623 C CA . GLU A 1 204 ? 18.275 0.905 -0.434 1.00 97.50 204 GLU A CA 1
ATOM 1624 C C . GLU A 1 204 ? 18.638 2.240 -1.091 1.00 97.50 204 GLU A C 1
ATOM 1626 O O . GLU A 1 204 ? 19.709 2.796 -0.847 1.00 97.50 204 GLU A O 1
ATOM 1631 N N . PHE A 1 205 ? 17.750 2.777 -1.931 1.00 96.56 205 PHE A N 1
ATOM 1632 C CA . PHE A 1 205 ? 18.079 3.958 -2.728 1.00 96.56 205 PHE A CA 1
ATOM 1633 C C . PHE A 1 205 ? 17.572 5.255 -2.112 1.00 96.56 205 PHE A C 1
ATOM 1635 O O . PHE A 1 205 ? 18.173 6.299 -2.333 1.00 96.56 205 PHE A O 1
ATOM 1642 N N . GLY A 1 206 ? 16.514 5.224 -1.305 1.00 95.38 206 GLY A N 1
ATOM 1643 C CA . GLY A 1 206 ? 15.932 6.407 -0.684 1.00 95.38 206 GLY A CA 1
ATOM 1644 C C . GLY A 1 206 ? 15.066 7.245 -1.628 1.00 95.38 206 GLY A C 1
ATOM 1645 O O . GLY A 1 206 ? 14.652 6.830 -2.714 1.00 95.38 206 GLY A O 1
ATOM 1646 N N . PHE A 1 207 ? 14.798 8.474 -1.189 1.00 93.25 207 PHE A N 1
ATOM 1647 C CA . PHE A 1 207 ? 13.916 9.429 -1.860 1.00 93.25 207 PHE A CA 1
ATOM 1648 C C . PHE A 1 207 ? 14.677 10.713 -2.211 1.00 93.25 207 PHE A C 1
ATOM 1650 O O . PHE A 1 207 ? 15.648 11.087 -1.541 1.00 93.25 207 PHE A O 1
ATOM 1657 N N . HIS A 1 208 ? 14.246 11.386 -3.275 1.00 90.81 208 HIS A N 1
ATOM 1658 C CA . HIS A 1 208 ? 14.551 12.793 -3.510 1.00 90.81 208 HIS A CA 1
ATOM 1659 C C . HIS A 1 208 ? 13.244 13.568 -3.352 1.00 90.81 208 HIS A C 1
ATOM 1661 O O . HIS A 1 208 ? 12.273 13.291 -4.054 1.00 90.81 208 HIS A O 1
ATOM 1667 N N . GLU A 1 209 ? 13.207 14.468 -2.367 1.00 87.69 209 GLU A N 1
ATOM 1668 C CA . GLU A 1 209 ? 11.961 15.043 -1.850 1.00 87.69 209 GLU A CA 1
ATOM 1669 C C . GLU A 1 209 ? 10.985 13.926 -1.435 1.00 87.69 209 GLU A C 1
ATOM 1671 O O . GLU A 1 209 ? 11.284 13.176 -0.509 1.00 87.69 209 GLU A O 1
ATOM 1676 N N . ASN A 1 210 ? 9.858 13.772 -2.132 1.00 84.12 210 ASN A N 1
ATOM 1677 C CA . ASN A 1 210 ? 8.856 12.734 -1.864 1.00 84.12 210 ASN A CA 1
ATOM 1678 C C . ASN A 1 210 ? 8.810 11.634 -2.934 1.00 84.12 210 ASN A C 1
ATOM 1680 O O . ASN A 1 210 ? 7.954 10.750 -2.870 1.00 84.12 210 ASN A O 1
ATOM 1684 N N . THR A 1 211 ? 9.716 11.676 -3.911 1.00 89.06 211 THR A N 1
ATOM 1685 C CA . THR A 1 211 ? 9.713 10.752 -5.045 1.00 89.06 211 THR A CA 1
ATOM 1686 C C . THR A 1 211 ? 10.807 9.695 -4.869 1.00 89.06 211 THR A C 1
ATOM 1688 O O . THR A 1 211 ? 11.962 10.045 -4.588 1.00 89.06 211 THR A O 1
ATOM 1691 N N . PRO A 1 212 ? 10.478 8.399 -5.024 1.00 94.94 212 PRO A N 1
ATOM 1692 C CA . PRO A 1 212 ? 11.456 7.315 -5.037 1.00 94.94 212 PRO A CA 1
ATOM 1693 C C . PRO A 1 212 ? 12.595 7.572 -6.020 1.00 94.94 212 PRO A C 1
ATOM 1695 O O . PRO A 1 212 ? 12.350 7.850 -7.195 1.00 94.94 212 PRO A O 1
ATOM 1698 N N . ARG A 1 213 ? 13.851 7.437 -5.581 1.00 96.00 213 ARG A N 1
ATOM 1699 C CA . ARG A 1 213 ? 15.003 7.712 -6.460 1.00 96.00 213 ARG A CA 1
ATOM 1700 C C . ARG A 1 213 ? 15.082 6.784 -7.666 1.00 96.00 213 ARG A C 1
ATOM 1702 O O . ARG A 1 213 ? 15.470 7.229 -8.744 1.00 96.00 213 ARG A O 1
ATOM 1709 N N . ILE A 1 214 ? 14.624 5.542 -7.511 1.00 95.88 214 ILE A N 1
ATOM 1710 C CA . ILE A 1 214 ? 14.515 4.558 -8.596 1.00 95.88 214 ILE A CA 1
ATOM 1711 C C . ILE A 1 214 ? 13.623 5.047 -9.757 1.00 95.88 214 ILE A C 1
ATOM 1713 O O . ILE A 1 214 ? 13.829 4.643 -10.898 1.00 95.88 214 ILE A O 1
ATOM 1717 N N . ASN A 1 215 ? 12.701 5.984 -9.501 1.00 94.06 215 ASN A N 1
ATOM 1718 C CA . ASN A 1 215 ? 11.801 6.549 -10.509 1.00 94.06 215 ASN A CA 1
ATOM 1719 C C . ASN A 1 215 ? 12.357 7.819 -11.189 1.00 94.06 215 ASN A C 1
ATOM 1721 O O . ASN A 1 215 ? 11.704 8.366 -12.069 1.00 94.06 215 ASN A O 1
ATOM 1725 N N . TYR A 1 216 ? 13.575 8.271 -10.860 1.00 90.12 216 TYR A N 1
ATOM 1726 C CA . TYR A 1 216 ? 14.262 9.377 -11.551 1.00 90.12 216 TYR A CA 1
ATOM 1727 C C . TYR A 1 216 ? 15.265 8.887 -12.608 1.00 90.12 216 TYR A C 1
ATOM 1729 O O . TYR A 1 216 ? 16.417 9.329 -12.656 1.00 90.12 216 TYR A O 1
ATOM 1737 N N . GLY A 1 217 ? 14.841 7.944 -13.448 1.00 86.31 217 GLY A N 1
ATOM 1738 C CA . GLY A 1 217 ? 15.643 7.427 -14.560 1.00 86.31 217 GLY A CA 1
ATOM 1739 C C . GLY A 1 217 ? 15.952 5.927 -14.512 1.00 86.31 217 GLY A C 1
ATOM 1740 O O . GLY A 1 217 ? 15.823 5.301 -15.563 1.00 86.31 217 GLY A O 1
ATOM 1741 N N . PRO A 1 218 ? 16.305 5.318 -13.358 1.00 95.12 218 PRO A N 1
ATOM 1742 C CA . PRO A 1 218 ? 16.576 3.877 -13.289 1.00 95.12 218 PRO A CA 1
ATOM 1743 C C . PRO A 1 218 ? 15.369 2.966 -13.560 1.00 95.12 218 PRO A C 1
ATOM 1745 O O . PRO A 1 218 ? 15.543 1.751 -13.669 1.00 95.12 218 PRO A O 1
ATOM 1748 N N . CYS A 1 219 ? 14.156 3.516 -13.673 1.00 94.62 219 CYS A N 1
ATOM 1749 C CA . CYS A 1 219 ? 12.914 2.762 -13.840 1.00 94.62 219 CYS A CA 1
ATOM 1750 C C . CYS A 1 219 ? 12.945 1.794 -15.030 1.00 94.62 219 CYS A C 1
ATOM 1752 O O . CYS A 1 219 ? 12.449 0.678 -14.906 1.00 94.62 219 CYS A O 1
ATOM 1754 N N . GLY A 1 220 ? 13.608 2.154 -16.135 1.00 95.81 220 GLY A N 1
ATOM 1755 C CA . GLY A 1 220 ? 13.786 1.250 -17.272 1.00 95.81 220 GLY A CA 1
ATOM 1756 C C . GLY A 1 220 ? 14.624 0.014 -16.933 1.00 95.81 220 GLY A C 1
ATOM 1757 O O . GLY A 1 220 ? 14.216 -1.115 -17.207 1.00 95.81 220 GLY A O 1
ATOM 1758 N N . VAL A 1 221 ? 15.767 0.213 -16.269 1.00 97.31 221 VAL A N 1
ATOM 1759 C CA . VAL A 1 221 ? 16.637 -0.890 -15.831 1.00 97.31 221 VAL A CA 1
ATOM 1760 C C . VAL A 1 221 ? 15.904 -1.770 -14.820 1.00 97.31 221 VAL A C 1
ATOM 1762 O O . VAL A 1 221 ? 15.904 -2.991 -14.962 1.00 97.31 221 VAL A O 1
ATOM 1765 N N . PHE A 1 222 ? 15.223 -1.162 -13.843 1.00 98.25 222 PHE A N 1
ATOM 1766 C CA . PHE A 1 222 ? 14.390 -1.891 -12.887 1.00 98.25 222 PHE A CA 1
ATOM 1767 C C . PHE A 1 222 ? 13.329 -2.747 -13.591 1.00 98.25 222 PHE A C 1
ATOM 1769 O O . PHE A 1 222 ? 13.190 -3.929 -13.278 1.00 98.25 222 PHE A O 1
ATOM 1776 N N . ALA A 1 223 ? 12.598 -2.172 -14.550 1.00 98.38 223 ALA A N 1
ATOM 1777 C CA . ALA A 1 223 ? 11.498 -2.844 -15.227 1.00 98.38 223 ALA A CA 1
ATOM 1778 C C . ALA A 1 223 ? 11.972 -4.082 -16.007 1.00 98.38 223 ALA A C 1
ATOM 1780 O O . ALA A 1 223 ? 11.325 -5.125 -15.927 1.00 98.38 223 ALA A O 1
ATOM 1781 N N . ILE A 1 224 ? 13.133 -4.016 -16.676 1.00 98.06 224 ILE A N 1
ATOM 1782 C CA . ILE A 1 224 ? 13.742 -5.182 -17.341 1.00 98.06 224 ILE A CA 1
ATOM 1783 C C . ILE A 1 224 ? 14.108 -6.264 -16.327 1.00 98.06 224 ILE A C 1
ATOM 1785 O O . ILE A 1 224 ? 13.747 -7.426 -16.518 1.00 98.06 224 ILE A O 1
ATOM 1789 N N . LEU A 1 225 ? 14.832 -5.899 -15.261 1.00 98.44 225 LEU A N 1
ATOM 1790 C CA . LEU A 1 225 ? 15.264 -6.858 -14.241 1.00 98.44 225 LEU A CA 1
ATOM 1791 C C . LEU A 1 225 ? 14.055 -7.570 -13.628 1.00 98.44 225 LEU A C 1
ATOM 1793 O O . LEU A 1 225 ? 14.027 -8.798 -13.551 1.00 98.44 225 LEU A O 1
ATOM 1797 N N . PHE A 1 226 ? 13.028 -6.802 -13.263 1.00 98.81 226 PHE A N 1
ATOM 1798 C CA . PHE A 1 226 ? 11.803 -7.332 -12.684 1.00 98.81 226 PHE A CA 1
ATOM 1799 C C . PHE A 1 226 ? 11.042 -8.221 -13.669 1.00 98.81 226 PHE A C 1
ATOM 1801 O O . PHE A 1 226 ? 10.691 -9.346 -13.321 1.00 98.81 226 PHE A O 1
ATOM 1808 N N . MET A 1 227 ? 10.802 -7.752 -14.899 1.00 98.62 227 MET A N 1
ATOM 1809 C CA . MET A 1 227 ? 10.071 -8.515 -15.914 1.00 98.62 227 MET A CA 1
ATOM 1810 C C . MET A 1 227 ? 10.774 -9.841 -16.220 1.00 98.62 227 MET A C 1
ATOM 1812 O O . MET A 1 227 ? 10.117 -10.879 -16.263 1.00 98.62 227 MET A O 1
ATOM 1816 N N . ASN A 1 228 ? 12.099 -9.832 -16.390 1.00 98.44 228 ASN A N 1
ATOM 1817 C CA . ASN A 1 228 ? 12.873 -11.046 -16.645 1.00 98.44 228 ASN A CA 1
ATOM 1818 C C . ASN A 1 228 ? 12.788 -12.020 -15.465 1.00 98.44 228 ASN A C 1
ATOM 1820 O O . ASN A 1 228 ? 12.516 -13.205 -15.661 1.00 98.44 228 ASN A O 1
ATOM 1824 N N . ALA A 1 229 ? 12.962 -11.519 -14.239 1.00 98.62 229 ALA A N 1
ATOM 1825 C CA . ALA A 1 229 ? 12.864 -12.330 -13.033 1.00 98.62 229 ALA A CA 1
ATOM 1826 C C . ALA A 1 229 ? 11.460 -12.934 -12.849 1.00 98.62 229 ALA A C 1
ATOM 1828 O O . ALA A 1 229 ? 11.348 -14.116 -12.519 1.00 98.62 229 ALA A O 1
ATOM 1829 N N . TRP A 1 230 ? 10.404 -12.159 -13.110 1.00 98.69 230 TRP A N 1
ATOM 1830 C CA . TRP A 1 230 ? 9.015 -12.615 -13.076 1.00 98.69 230 TRP A CA 1
ATOM 1831 C C . TRP A 1 230 ? 8.747 -13.672 -14.150 1.00 98.69 230 TRP A C 1
ATOM 1833 O O . TRP A 1 230 ? 8.270 -14.767 -13.856 1.00 98.69 230 TRP A O 1
ATOM 1843 N N . ASN A 1 231 ? 9.090 -13.377 -15.404 1.00 98.44 231 ASN A N 1
ATOM 1844 C CA . ASN A 1 231 ? 8.792 -14.240 -16.545 1.00 98.44 231 ASN A CA 1
ATOM 1845 C C . ASN A 1 231 ? 9.596 -15.545 -16.538 1.00 98.44 231 ASN A C 1
ATOM 1847 O O . ASN A 1 231 ? 9.157 -16.513 -17.160 1.00 98.44 231 ASN A O 1
ATOM 1851 N N . ALA A 1 232 ? 10.721 -15.606 -15.826 1.00 98.31 232 ALA A N 1
ATOM 1852 C CA . ALA A 1 232 ? 11.443 -16.851 -15.577 1.00 98.31 232 ALA A CA 1
ATOM 1853 C C . ALA A 1 232 ? 10.746 -17.758 -14.544 1.00 98.31 232 ALA A C 1
ATOM 1855 O O . ALA A 1 232 ? 10.902 -18.975 -14.606 1.00 98.31 232 ALA A O 1
ATOM 1856 N N . ARG A 1 233 ? 9.976 -17.181 -13.609 1.00 98.00 233 ARG A N 1
ATOM 1857 C CA . ARG A 1 233 ? 9.371 -17.890 -12.466 1.00 98.00 233 ARG A CA 1
ATOM 1858 C C . ARG A 1 233 ? 7.912 -18.268 -12.688 1.00 98.00 233 ARG A C 1
ATOM 1860 O O . ARG A 1 233 ? 7.492 -19.364 -12.329 1.00 98.00 233 ARG A O 1
ATOM 1867 N N . PHE A 1 234 ? 7.131 -17.375 -13.291 1.00 97.44 234 PHE A N 1
ATOM 1868 C CA . PHE A 1 234 ? 5.677 -17.509 -13.345 1.00 97.44 234 PHE A CA 1
ATOM 1869 C C . PHE A 1 234 ? 5.173 -17.807 -14.759 1.00 97.44 234 PHE A C 1
ATOM 1871 O O . PHE A 1 234 ? 5.714 -17.336 -15.764 1.00 97.44 234 PHE A O 1
ATOM 1878 N N . ALA A 1 235 ? 4.106 -18.606 -14.842 1.00 97.00 235 ALA A N 1
ATOM 1879 C CA . ALA A 1 235 ? 3.472 -18.965 -16.110 1.00 97.00 235 ALA A CA 1
ATOM 1880 C C . ALA A 1 235 ? 2.789 -17.756 -16.769 1.00 97.00 235 ALA A C 1
ATOM 1882 O O . ALA A 1 235 ? 2.977 -17.510 -17.959 1.00 97.00 235 ALA A O 1
ATOM 1883 N N . GLU A 1 236 ? 2.037 -16.983 -15.981 1.00 97.06 236 GLU A N 1
ATOM 1884 C CA . GLU A 1 236 ? 1.402 -15.745 -16.429 1.00 97.06 236 GLU A CA 1
ATOM 1885 C C . GLU A 1 236 ? 2.453 -14.638 -16.539 1.00 97.06 236 GLU A C 1
ATOM 1887 O O . GLU A 1 236 ? 3.082 -14.257 -15.546 1.00 97.06 236 GLU A O 1
ATOM 1892 N N . LYS A 1 237 ? 2.661 -14.141 -17.759 1.00 97.81 237 LYS A N 1
ATOM 1893 C CA . LYS A 1 237 ? 3.749 -13.214 -18.062 1.00 97.81 237 LYS A CA 1
ATOM 1894 C C . LYS A 1 237 ? 3.385 -11.773 -17.724 1.00 97.81 237 LYS A C 1
ATOM 1896 O O . LYS A 1 237 ? 2.236 -11.355 -17.862 1.00 97.81 237 LYS A O 1
ATOM 1901 N N . ALA A 1 238 ? 4.397 -11.044 -17.280 1.00 98.44 238 ALA A N 1
ATOM 1902 C CA . ALA A 1 238 ? 4.398 -9.602 -17.152 1.00 98.44 238 ALA A CA 1
ATOM 1903 C C . ALA A 1 238 ? 5.147 -8.988 -18.342 1.00 98.44 238 ALA A C 1
ATOM 1905 O O . ALA A 1 238 ? 5.985 -9.649 -18.964 1.00 98.44 238 ALA A O 1
ATOM 1906 N N . HIS A 1 239 ? 4.871 -7.727 -18.653 1.00 98.75 239 HIS A N 1
ATOM 1907 C CA . HIS A 1 239 ? 5.505 -7.033 -19.776 1.00 98.75 239 HIS A CA 1
ATOM 1908 C C . HIS A 1 239 ? 5.708 -5.549 -19.479 1.00 98.75 239 HIS A C 1
ATOM 1910 O O . HIS A 1 239 ? 5.125 -5.003 -18.542 1.00 98.75 239 HIS A O 1
ATOM 1916 N N . ILE A 1 240 ? 6.580 -4.905 -20.250 1.00 98.69 240 ILE A N 1
ATOM 1917 C CA . ILE A 1 240 ? 6.943 -3.500 -20.049 1.00 98.69 240 ILE A CA 1
ATOM 1918 C C . ILE A 1 240 ? 5.817 -2.587 -20.536 1.00 98.69 240 ILE A C 1
ATOM 1920 O O . ILE A 1 240 ? 5.172 -2.856 -21.549 1.00 98.69 240 ILE A O 1
ATOM 1924 N N . VAL A 1 241 ? 5.617 -1.483 -19.824 1.00 98.50 241 VAL A N 1
ATOM 1925 C CA . VAL A 1 241 ? 4.717 -0.399 -20.210 1.00 98.50 241 VAL A CA 1
ATOM 1926 C C . VAL A 1 241 ? 5.476 0.915 -20.197 1.00 98.50 241 VAL A C 1
ATOM 1928 O O . VAL A 1 241 ? 6.101 1.264 -19.192 1.00 98.50 241 VAL A O 1
ATOM 1931 N N . PHE A 1 242 ? 5.375 1.653 -21.297 1.00 98.19 242 PHE A N 1
ATOM 1932 C CA . PHE A 1 242 ? 5.849 3.025 -21.395 1.00 98.19 242 PHE A CA 1
ATOM 1933 C C . PHE A 1 242 ? 4.703 3.991 -21.082 1.00 98.19 242 PHE A C 1
ATOM 1935 O O . PHE A 1 242 ? 3.610 3.886 -21.644 1.00 98.19 242 PHE A O 1
ATOM 1942 N N . ILE A 1 243 ? 4.958 4.933 -20.175 1.00 97.88 243 ILE A N 1
ATOM 1943 C CA . ILE A 1 243 ? 4.074 6.057 -19.878 1.00 97.88 243 ILE A CA 1
ATOM 1944 C C . ILE A 1 243 ? 4.613 7.246 -20.672 1.00 97.88 243 ILE A C 1
ATOM 1946 O O . ILE A 1 243 ? 5.583 7.888 -20.270 1.00 97.88 243 ILE A O 1
ATOM 1950 N N . MET A 1 244 ? 4.011 7.495 -21.831 1.00 97.44 244 MET A N 1
ATOM 1951 C CA . MET A 1 244 ? 4.488 8.441 -22.840 1.00 97.44 244 MET A CA 1
ATOM 1952 C C . MET A 1 244 ? 3.782 9.791 -22.726 1.00 97.44 244 MET A C 1
ATOM 1954 O O . MET A 1 244 ? 2.587 9.849 -22.414 1.00 97.44 244 MET A O 1
ATOM 1958 N N . THR A 1 245 ? 4.498 10.876 -23.026 1.00 95.75 245 THR A N 1
ATOM 1959 C CA . THR A 1 245 ? 3.887 12.201 -23.214 1.00 95.75 245 THR A CA 1
ATOM 1960 C C . THR A 1 245 ? 2.791 12.147 -24.293 1.00 95.75 245 THR A C 1
ATOM 1962 O O . THR A 1 245 ? 2.852 11.294 -25.189 1.00 95.75 245 THR A O 1
ATOM 1965 N N . PRO A 1 246 ? 1.773 13.031 -24.242 1.00 94.25 246 PRO A N 1
ATOM 1966 C CA . PRO A 1 246 ? 0.737 13.097 -25.277 1.00 94.25 246 PRO A CA 1
ATOM 1967 C C . PRO A 1 246 ? 1.304 13.219 -26.701 1.00 94.25 246 PRO A C 1
ATOM 1969 O O . PRO A 1 246 ? 0.759 12.643 -27.643 1.00 94.25 246 PRO A O 1
ATOM 1972 N N . GLU A 1 247 ? 2.414 13.943 -26.848 1.00 95.69 247 GLU A N 1
ATOM 1973 C CA . GLU A 1 247 ? 3.122 14.197 -28.104 1.00 95.69 247 GLU A CA 1
ATOM 1974 C C . GLU A 1 247 ? 3.964 12.999 -28.586 1.00 95.69 247 GLU A C 1
ATOM 1976 O O . GLU A 1 247 ? 4.400 12.986 -29.739 1.00 95.69 247 GLU A O 1
ATOM 1981 N N . ARG A 1 248 ? 4.146 11.968 -27.744 1.00 93.00 248 ARG A N 1
ATOM 1982 C CA . ARG A 1 248 ? 4.952 10.754 -27.997 1.00 93.00 248 ARG A CA 1
ATOM 1983 C C . ARG A 1 248 ? 6.434 11.020 -28.280 1.00 93.00 248 ARG A C 1
ATOM 1985 O O . ARG A 1 248 ? 7.093 10.227 -28.958 1.00 93.00 248 ARG A O 1
ATOM 1992 N N . ASP A 1 249 ? 6.964 12.126 -27.783 1.00 92.62 249 ASP A N 1
ATOM 1993 C CA . ASP A 1 249 ? 8.361 12.528 -27.948 1.00 92.62 249 ASP A CA 1
ATOM 1994 C C . ASP A 1 249 ? 9.246 12.140 -26.753 1.00 92.62 249 ASP A C 1
ATOM 1996 O O . ASP A 1 249 ? 10.451 11.944 -26.924 1.00 92.62 249 ASP A O 1
ATOM 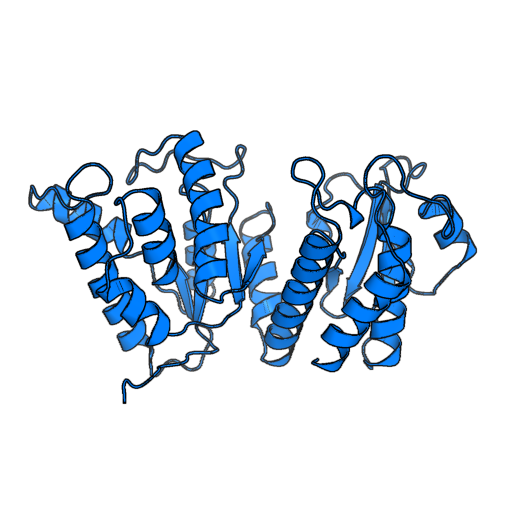2000 N N . GLU A 1 250 ? 8.653 11.945 -25.574 1.00 93.19 250 GLU A N 1
ATOM 2001 C CA . GLU A 1 250 ? 9.340 11.592 -24.332 1.00 93.19 250 GLU A CA 1
ATOM 2002 C C . GLU A 1 250 ? 8.619 10.461 -23.583 1.00 93.19 250 GLU A C 1
ATOM 2004 O O . GLU A 1 250 ? 7.389 10.388 -23.511 1.00 93.19 250 GLU A O 1
ATOM 2009 N N . CYS A 1 251 ? 9.418 9.561 -23.006 1.00 94.00 251 CYS A N 1
ATOM 2010 C CA . CYS A 1 251 ? 8.944 8.565 -22.061 1.00 94.00 251 CYS A CA 1
ATOM 2011 C C . CYS A 1 251 ? 9.072 9.132 -20.647 1.00 94.00 251 CYS A C 1
ATOM 2013 O O . CYS A 1 251 ? 10.174 9.263 -20.116 1.00 94.00 251 CYS A O 1
ATOM 2015 N N . TRP A 1 252 ? 7.938 9.435 -20.022 1.00 93.62 252 TRP A N 1
ATOM 2016 C CA . TRP A 1 252 ? 7.900 10.010 -18.681 1.00 93.62 252 TRP A CA 1
ATOM 2017 C C . TRP A 1 252 ? 8.255 8.980 -17.602 1.00 93.62 252 TRP A C 1
ATOM 2019 O O . TRP A 1 252 ? 8.960 9.297 -16.646 1.00 93.62 252 TRP A O 1
ATOM 2029 N N . HIS A 1 253 ? 7.794 7.734 -17.756 1.00 96.50 253 HIS A N 1
ATOM 2030 C CA . HIS A 1 253 ? 8.109 6.640 -16.832 1.00 96.50 253 HIS A CA 1
ATOM 2031 C C . HIS A 1 253 ? 7.979 5.274 -17.499 1.00 96.50 253 HIS A C 1
ATOM 2033 O O . HIS A 1 253 ? 7.242 5.111 -18.469 1.00 96.50 253 HIS A O 1
ATOM 2039 N N . ILE A 1 254 ? 8.673 4.282 -16.943 1.00 97.62 254 ILE A N 1
ATOM 2040 C CA . ILE A 1 254 ? 8.592 2.887 -17.372 1.00 97.62 254 ILE A CA 1
ATOM 2041 C C . ILE A 1 254 ? 8.139 2.048 -16.183 1.00 97.62 254 ILE A C 1
ATOM 2043 O O . ILE A 1 254 ? 8.742 2.097 -15.110 1.00 97.62 254 ILE A O 1
ATOM 2047 N N . ALA A 1 255 ? 7.088 1.263 -16.390 1.00 98.25 255 ALA A N 1
ATOM 2048 C CA . ALA A 1 255 ? 6.544 0.337 -15.406 1.00 98.25 255 ALA A CA 1
ATOM 2049 C C . ALA A 1 255 ? 6.431 -1.075 -15.996 1.00 98.25 255 ALA A C 1
ATOM 2051 O O . ALA A 1 255 ? 6.673 -1.307 -17.181 1.00 98.25 255 ALA A O 1
ATOM 2052 N N . VAL A 1 256 ? 6.043 -2.032 -15.158 1.00 98.75 256 VAL A N 1
ATOM 2053 C CA . VAL A 1 256 ? 5.732 -3.403 -15.569 1.00 98.75 256 VAL A CA 1
ATOM 2054 C C . VAL A 1 256 ? 4.243 -3.653 -15.373 1.00 98.75 256 VAL A C 1
ATOM 2056 O O . VAL A 1 256 ? 3.724 -3.448 -14.277 1.00 98.75 256 VAL A O 1
ATOM 2059 N N . ARG A 1 257 ? 3.545 -4.134 -16.404 1.00 98.75 257 ARG A N 1
ATOM 2060 C CA . ARG A 1 257 ? 2.172 -4.621 -16.266 1.00 98.75 257 ARG A CA 1
ATOM 2061 C C . ARG A 1 257 ? 2.172 -6.070 -15.820 1.00 98.75 257 ARG A C 1
ATOM 2063 O O . ARG A 1 257 ? 2.750 -6.938 -16.468 1.00 98.75 257 ARG A O 1
ATOM 2070 N N . LEU A 1 258 ? 1.484 -6.319 -14.715 1.00 98.56 258 LEU A N 1
ATOM 2071 C CA . LEU A 1 258 ? 1.296 -7.648 -14.151 1.00 98.56 258 LEU A CA 1
ATOM 2072 C C . LEU A 1 258 ? 0.083 -8.351 -14.785 1.00 98.56 258 LEU A C 1
ATOM 2074 O O . LEU A 1 258 ? -0.804 -7.688 -15.336 1.00 98.56 258 LEU A O 1
ATOM 2078 N N . PRO A 1 259 ? -0.045 -9.683 -14.629 1.00 97.25 259 PRO A N 1
ATOM 2079 C CA . PRO A 1 259 ? -1.233 -10.421 -15.067 1.00 97.25 259 PRO A CA 1
ATOM 2080 C C . PRO A 1 259 ? -2.552 -9.889 -14.484 1.00 97.25 259 PRO A C 1
ATOM 2082 O O . PRO A 1 259 ? -3.582 -9.901 -15.157 1.00 97.25 259 PRO A O 1
ATOM 2085 N N . SER A 1 260 ? -2.505 -9.316 -13.273 1.00 96.69 260 SER A N 1
ATOM 2086 C CA . SER A 1 260 ? -3.632 -8.631 -12.620 1.00 96.69 260 SER A CA 1
ATOM 2087 C C . SER A 1 260 ? -4.070 -7.331 -13.308 1.00 96.69 260 SER A C 1
ATOM 2089 O O . SER A 1 260 ? -5.006 -6.689 -12.842 1.00 96.69 260 SER A O 1
ATOM 2091 N N . LYS A 1 261 ? -3.391 -6.923 -14.390 1.00 97.25 261 LYS A N 1
ATOM 2092 C CA . LYS A 1 261 ? -3.531 -5.648 -15.118 1.00 97.25 261 LYS A CA 1
ATOM 2093 C C . LYS A 1 261 ? -3.059 -4.410 -14.360 1.00 97.25 261 LYS A C 1
ATOM 2095 O O . LYS A 1 261 ? -2.967 -3.345 -14.973 1.00 97.25 261 LYS A O 1
ATOM 2100 N N . LEU A 1 262 ? -2.704 -4.557 -13.084 1.00 98.25 262 LEU A N 1
ATOM 2101 C CA . LEU A 1 262 ? -2.016 -3.524 -12.320 1.00 98.25 262 LEU A CA 1
ATOM 2102 C C . LEU A 1 262 ? -0.623 -3.266 -12.890 1.00 98.25 262 LEU A C 1
ATOM 2104 O O . LEU A 1 262 ? 0.003 -4.145 -13.488 1.00 98.25 262 LEU A O 1
ATOM 2108 N N . LEU A 1 263 ? -0.152 -2.049 -12.662 1.00 98.56 263 LEU A N 1
ATOM 2109 C CA . LEU A 1 263 ? 1.217 -1.651 -12.930 1.00 98.56 263 LEU A CA 1
ATOM 2110 C C . LEU A 1 263 ? 2.058 -1.813 -11.663 1.00 98.56 263 LEU A C 1
ATOM 2112 O O . LEU A 1 263 ? 1.554 -1.706 -10.539 1.00 98.56 263 LEU A O 1
ATOM 2116 N N . TYR A 1 264 ? 3.343 -2.070 -11.859 1.00 98.62 264 TYR A N 1
ATOM 2117 C CA . TYR A 1 264 ? 4.333 -2.187 -10.805 1.00 98.62 264 TYR A CA 1
ATOM 2118 C C . TYR A 1 264 ? 5.626 -1.473 -11.204 1.00 98.62 264 TYR A C 1
ATOM 2120 O O . TYR A 1 264 ? 6.138 -1.669 -12.306 1.00 98.62 264 TYR A O 1
ATOM 2128 N N . ASP A 1 265 ? 6.163 -0.666 -10.292 1.00 97.69 265 ASP A N 1
ATOM 2129 C CA . ASP A 1 265 ? 7.518 -0.121 -10.376 1.00 97.69 265 ASP A CA 1
ATOM 2130 C C . ASP A 1 265 ? 8.231 -0.237 -9.022 1.00 97.69 265 ASP A C 1
ATOM 2132 O O . ASP A 1 265 ? 7.608 -0.525 -7.997 1.00 97.69 265 ASP A O 1
ATOM 2136 N N . GLY A 1 266 ? 9.550 -0.041 -9.014 1.00 95.19 266 GLY A N 1
ATOM 2137 C CA . GLY A 1 266 ? 10.372 -0.246 -7.821 1.00 95.19 266 GLY A CA 1
ATOM 2138 C C . GLY A 1 266 ? 10.158 0.793 -6.724 1.00 95.19 266 GLY A C 1
ATOM 2139 O O . GLY A 1 266 ? 10.549 0.555 -5.588 1.00 95.19 266 GLY A O 1
ATOM 2140 N N . GLY A 1 267 ? 9.552 1.935 -7.045 1.00 95.19 267 GLY A N 1
ATOM 2141 C CA . GLY A 1 267 ? 9.374 3.053 -6.133 1.00 95.19 267 GLY A CA 1
ATOM 2142 C C . GLY A 1 267 ? 7.974 3.117 -5.535 1.00 95.19 267 GLY A C 1
ATOM 2143 O O . GLY A 1 267 ? 7.785 2.929 -4.335 1.00 95.19 267 GLY A O 1
ATOM 2144 N N . VAL A 1 268 ? 6.981 3.407 -6.372 1.00 93.88 268 VAL A N 1
ATOM 2145 C CA . VAL A 1 268 ? 5.564 3.493 -5.992 1.00 93.88 268 VAL A CA 1
ATOM 2146 C C . VAL A 1 268 ? 5.024 2.112 -5.616 1.00 93.88 268 VAL A C 1
ATOM 2148 O O . VAL A 1 268 ? 4.185 2.000 -4.721 1.00 93.88 268 VAL A O 1
ATOM 2151 N N . GLY A 1 269 ? 5.521 1.050 -6.255 1.00 97.56 269 GLY A N 1
ATOM 2152 C CA . GLY A 1 269 ? 4.998 -0.301 -6.0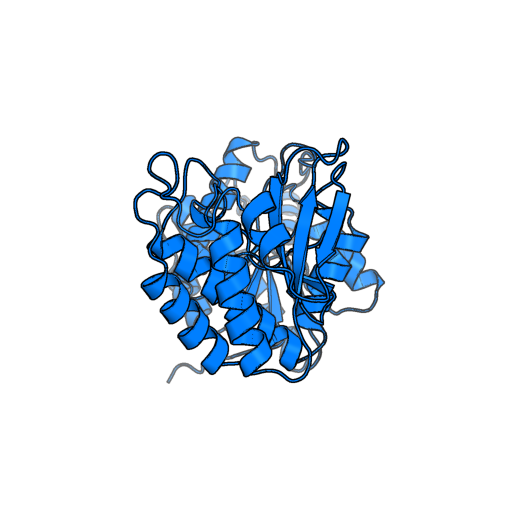91 1.00 97.56 269 GLY A CA 1
ATOM 2153 C C . GLY A 1 269 ? 3.735 -0.522 -6.921 1.00 97.56 269 GLY A C 1
ATOM 2154 O O . GLY A 1 269 ? 3.653 -0.090 -8.069 1.00 97.56 269 GLY A O 1
ATOM 2155 N N . LEU A 1 270 ? 2.748 -1.221 -6.356 1.00 98.19 270 LEU A N 1
ATOM 2156 C CA . LEU A 1 270 ? 1.498 -1.566 -7.040 1.00 98.19 270 LEU A CA 1
ATOM 2157 C C . LEU A 1 270 ? 0.596 -0.345 -7.231 1.00 98.19 270 LEU A C 1
ATOM 2159 O O . LEU A 1 270 ? 0.212 0.309 -6.264 1.00 98.19 270 LEU A O 1
ATOM 2163 N N . HIS A 1 271 ? 0.209 -0.078 -8.474 1.00 97.81 271 HIS A N 1
ATOM 2164 C CA . HIS A 1 271 ? -0.688 1.015 -8.845 1.00 97.81 271 HIS A CA 1
ATOM 2165 C C . HIS A 1 271 ? -1.426 0.689 -10.157 1.00 97.81 271 HIS A C 1
ATOM 2167 O O . HIS A 1 271 ? -1.431 -0.452 -10.620 1.00 97.81 271 HIS A O 1
ATOM 2173 N N . THR A 1 272 ? -2.111 1.669 -10.751 1.00 97.12 272 THR A N 1
ATOM 2174 C CA . THR A 1 272 ? -2.887 1.480 -11.988 1.00 97.12 272 THR A CA 1
ATOM 2175 C C . THR A 1 272 ? -2.463 2.488 -13.047 1.00 97.12 272 THR A C 1
ATOM 2177 O O . THR A 1 272 ? -1.986 3.569 -12.714 1.00 97.12 272 THR A O 1
ATOM 2180 N N . GLU A 1 273 ? -2.726 2.189 -14.316 1.00 95.88 273 GLU A N 1
ATOM 2181 C CA . GLU A 1 273 ? -2.514 3.142 -15.416 1.00 95.88 273 GLU A CA 1
ATOM 2182 C C . GLU A 1 273 ? -3.323 4.441 -15.261 1.00 95.88 273 GLU A C 1
ATOM 2184 O O . GLU A 1 273 ? -2.917 5.493 -15.747 1.00 95.88 273 GLU A O 1
ATOM 2189 N N . ARG A 1 274 ? -4.433 4.404 -14.506 1.00 95.88 274 ARG A N 1
ATOM 2190 C CA . ARG A 1 274 ? -5.262 5.582 -14.204 1.00 95.88 274 ARG A CA 1
ATOM 2191 C C . ARG A 1 274 ? -4.525 6.626 -13.362 1.00 95.88 274 ARG A C 1
ATOM 2193 O O . ARG A 1 274 ? -4.968 7.768 -13.294 1.00 95.88 274 ARG A O 1
ATOM 2200 N N . CYS A 1 275 ? -3.390 6.264 -12.757 1.00 93.12 275 CYS A N 1
ATOM 2201 C CA . CYS A 1 275 ? -2.499 7.202 -12.075 1.00 93.12 275 CYS A CA 1
ATOM 2202 C C . CYS A 1 275 ? -1.811 8.195 -13.027 1.00 93.12 275 CYS A C 1
ATOM 2204 O O . CYS A 1 275 ? -1.219 9.156 -12.540 1.00 93.12 275 CYS A O 1
ATOM 2206 N N . TYR A 1 276 ? -1.896 7.989 -14.346 1.00 94.25 276 TYR A N 1
ATOM 2207 C CA . TYR A 1 276 ? -1.228 8.805 -15.361 1.00 94.25 276 TYR A CA 1
ATOM 2208 C C . TYR A 1 276 ? -2.233 9.526 -16.276 1.00 94.25 276 TYR A C 1
ATOM 2210 O O . TYR A 1 276 ? -2.253 9.297 -17.487 1.00 94.25 276 TYR A O 1
ATOM 2218 N N . PRO A 1 277 ? -3.107 10.397 -15.732 1.00 93.19 277 PRO A N 1
ATOM 2219 C CA . PRO A 1 277 ? -4.068 11.124 -16.550 1.00 93.19 277 PRO A CA 1
ATOM 2220 C C . PRO A 1 277 ? -3.342 12.032 -17.549 1.00 93.19 277 PRO A C 1
ATOM 2222 O O . PRO A 1 277 ? -2.425 12.764 -17.183 1.00 93.19 277 PRO A O 1
ATOM 2225 N N . GLY A 1 278 ? -3.772 11.991 -18.810 1.00 94.06 278 GLY A N 1
ATOM 2226 C CA . GLY A 1 278 ? -3.177 12.774 -19.895 1.00 94.06 278 GLY A CA 1
ATOM 2227 C C . GLY A 1 278 ? -1.958 12.130 -20.560 1.00 94.06 278 GLY A C 1
ATOM 2228 O O . GLY A 1 278 ? -1.572 12.590 -21.624 1.00 94.06 278 GLY A O 1
ATOM 2229 N N . TYR A 1 279 ? -1.396 11.055 -20.005 1.00 96.31 279 TYR A N 1
ATOM 2230 C CA . TYR A 1 279 ? -0.323 10.301 -20.654 1.00 96.31 279 TYR A CA 1
ATOM 2231 C C . TYR A 1 279 ? -0.884 9.189 -21.541 1.00 96.31 279 TYR A C 1
ATOM 2233 O O . TYR A 1 279 ? -1.999 8.698 -21.341 1.00 96.31 279 TYR A O 1
ATOM 2241 N N . LEU A 1 280 ? -0.083 8.777 -22.519 1.00 97.38 280 LEU A N 1
ATOM 2242 C CA . LEU A 1 280 ? -0.353 7.611 -23.345 1.00 97.38 280 LEU A CA 1
ATOM 2243 C C . LEU A 1 280 ? 0.292 6.380 -22.708 1.00 97.38 280 LEU A C 1
ATOM 2245 O O . LEU A 1 280 ? 1.427 6.430 -22.241 1.00 97.38 280 LEU A O 1
ATOM 2249 N N . ILE A 1 281 ? -0.448 5.277 -22.687 1.00 97.81 281 ILE A N 1
ATOM 2250 C CA . ILE A 1 281 ? -0.005 4.007 -22.112 1.00 97.81 281 ILE A CA 1
ATOM 2251 C C . ILE A 1 281 ? 0.300 3.065 -23.270 1.00 97.81 281 ILE A C 1
ATOM 2253 O O . ILE A 1 281 ? -0.611 2.676 -24.002 1.00 97.81 281 ILE A O 1
ATOM 2257 N N . GLU A 1 282 ? 1.576 2.737 -23.459 1.00 97.75 282 GLU A N 1
ATOM 2258 C CA . GLU A 1 282 ? 2.034 1.888 -24.559 1.00 97.75 282 GLU A CA 1
ATOM 2259 C C . GLU A 1 282 ? 2.640 0.589 -24.017 1.00 97.75 282 GLU A C 1
ATOM 2261 O O . GLU A 1 282 ? 3.695 0.579 -23.382 1.00 97.75 282 GLU A O 1
ATOM 2266 N N . ASP A 1 283 ? 1.942 -0.521 -24.252 1.00 98.31 283 ASP A N 1
ATOM 2267 C CA . ASP A 1 283 ? 2.351 -1.856 -23.829 1.00 98.31 283 ASP A CA 1
ATOM 2268 C C . ASP A 1 283 ? 3.349 -2.475 -24.824 1.00 98.31 283 ASP A C 1
ATOM 2270 O O . ASP A 1 283 ? 3.027 -2.713 -25.988 1.00 98.31 283 ASP A O 1
ATOM 2274 N N . MET A 1 284 ? 4.544 -2.820 -24.343 1.00 97.88 284 MET A N 1
ATOM 2275 C CA . MET A 1 284 ? 5.541 -3.596 -25.084 1.00 97.88 284 MET A CA 1
ATOM 2276 C C . MET A 1 284 ? 5.384 -5.081 -24.741 1.00 97.88 284 MET A C 1
ATOM 2278 O O . MET A 1 284 ? 6.120 -5.634 -23.923 1.00 97.88 284 MET A O 1
ATOM 2282 N N . VAL A 1 285 ? 4.355 -5.705 -25.326 1.00 95.38 285 VAL A N 1
ATOM 2283 C CA . VAL A 1 285 ? 3.984 -7.112 -25.070 1.00 95.38 285 VAL A CA 1
ATOM 2284 C C . VAL A 1 285 ? 5.086 -8.073 -25.518 1.00 95.38 285 VAL A C 1
ATOM 2286 O O . VAL A 1 285 ? 5.422 -9.012 -24.798 1.00 95.38 285 VAL A O 1
ATOM 2289 N N . GLU A 1 286 ? 5.663 -7.819 -26.691 1.00 95.56 286 GLU A N 1
ATOM 2290 C CA . GLU A 1 286 ? 6.881 -8.475 -27.158 1.00 95.56 286 GLU A CA 1
ATOM 2291 C C . GLU A 1 286 ? 8.066 -7.554 -26.881 1.00 95.56 286 GLU A C 1
ATOM 2293 O O . GLU A 1 286 ? 8.024 -6.369 -27.205 1.00 95.56 286 GLU A O 1
ATOM 2298 N N . TYR A 1 287 ? 9.112 -8.087 -26.251 1.00 96.81 287 TYR A N 1
ATOM 2299 C CA . TYR A 1 287 ? 10.259 -7.283 -25.847 1.00 96.81 287 TYR A CA 1
ATOM 2300 C C . TYR A 1 287 ? 11.056 -6.785 -27.061 1.00 96.81 287 TYR A C 1
ATOM 2302 O O . TYR A 1 287 ? 11.601 -7.589 -27.819 1.00 96.81 287 TYR A O 1
ATOM 2310 N N . ASP A 1 288 ? 11.191 -5.464 -27.185 1.00 97.69 288 ASP A N 1
ATOM 2311 C CA . ASP A 1 288 ? 12.036 -4.790 -28.171 1.00 97.69 288 ASP A CA 1
ATOM 2312 C C . ASP A 1 288 ? 13.166 -4.034 -27.454 1.00 97.69 288 ASP A C 1
ATOM 2314 O O . ASP A 1 288 ? 12.955 -3.023 -26.780 1.00 97.69 288 ASP A O 1
ATOM 2318 N N . HIS A 1 289 ? 14.397 -4.526 -27.616 1.00 96.50 289 HIS A N 1
ATOM 2319 C CA . HIS A 1 289 ? 15.580 -3.927 -26.999 1.00 96.50 289 HIS A CA 1
ATOM 2320 C C . HIS A 1 289 ? 15.864 -2.507 -27.508 1.00 96.50 289 HIS A C 1
ATOM 2322 O O . HIS A 1 289 ? 16.294 -1.656 -26.734 1.00 96.50 289 HIS A O 1
ATOM 2328 N N . ALA A 1 290 ? 15.661 -2.236 -28.799 1.00 96.62 290 ALA A N 1
ATOM 2329 C CA . ALA A 1 290 ? 15.960 -0.928 -29.377 1.00 96.62 290 ALA A CA 1
ATOM 2330 C C . ALA A 1 290 ? 14.957 0.123 -28.889 1.00 96.62 290 ALA A C 1
ATOM 2332 O O . ALA A 1 290 ? 15.342 1.246 -28.556 1.00 96.62 290 ALA A O 1
ATOM 2333 N N . LEU A 1 291 ? 13.682 -0.260 -28.795 1.00 95.69 291 LEU A N 1
ATOM 2334 C CA . LEU A 1 291 ? 12.642 0.584 -28.216 1.00 95.69 291 LEU A CA 1
ATOM 2335 C C . LEU A 1 291 ? 12.913 0.864 -26.734 1.00 95.69 291 LEU A C 1
ATOM 2337 O O . LEU A 1 291 ? 12.792 2.004 -26.285 1.00 95.69 291 LEU A O 1
ATOM 2341 N N . MET A 1 292 ? 13.336 -0.163 -25.997 1.00 95.94 292 MET A N 1
ATOM 2342 C CA . MET A 1 292 ? 13.690 -0.045 -24.591 1.00 95.94 292 MET A CA 1
ATOM 2343 C C . MET A 1 292 ? 14.880 0.899 -24.369 1.00 95.94 292 MET A C 1
ATOM 2345 O O . MET A 1 292 ? 14.760 1.821 -23.570 1.00 95.94 292 MET A O 1
ATOM 2349 N N . GLU A 1 293 ? 15.980 0.733 -25.113 1.00 95.25 293 GLU A N 1
ATOM 2350 C CA . GLU A 1 293 ? 17.149 1.633 -25.077 1.00 95.25 293 GLU A CA 1
ATOM 2351 C C . GLU A 1 293 ? 16.771 3.087 -25.364 1.00 95.25 293 GLU A C 1
ATOM 2353 O O . GLU A 1 293 ? 17.207 4.010 -24.669 1.00 95.25 293 GLU A O 1
ATOM 2358 N N . LYS A 1 294 ? 15.923 3.295 -26.379 1.00 94.94 294 LYS A N 1
ATOM 2359 C CA . LYS A 1 294 ? 15.435 4.622 -26.752 1.00 94.94 294 LYS A CA 1
ATOM 2360 C C . LYS A 1 294 ? 14.689 5.277 -25.591 1.00 94.94 294 LYS A C 1
ATOM 2362 O O . LYS A 1 294 ? 15.017 6.399 -25.211 1.00 94.94 294 LYS A O 1
ATOM 2367 N N . TRP A 1 295 ? 13.689 4.595 -25.039 1.00 95.06 295 TRP A N 1
ATOM 2368 C CA . TRP A 1 295 ? 12.784 5.185 -24.051 1.00 95.06 295 TRP A CA 1
ATOM 2369 C C . TRP A 1 295 ? 13.321 5.175 -22.622 1.00 95.06 295 TRP A C 1
ATOM 2371 O O . TRP A 1 295 ? 12.897 5.989 -21.807 1.00 95.06 295 TRP A O 1
ATOM 2381 N N . SER A 1 296 ? 14.314 4.341 -22.314 1.00 92.00 296 SER A N 1
ATOM 2382 C CA . SER A 1 296 ? 15.076 4.444 -21.067 1.00 92.00 296 SER A CA 1
ATOM 2383 C C . SER A 1 296 ? 16.188 5.493 -21.125 1.00 92.00 296 SER A C 1
ATOM 2385 O O . SER A 1 296 ? 16.836 5.737 -20.102 1.00 92.00 296 SER A O 1
ATOM 2387 N N . TYR A 1 297 ? 16.407 6.111 -22.294 1.00 91.69 297 TYR A N 1
ATOM 2388 C CA . TYR A 1 297 ? 17.494 7.047 -22.587 1.00 91.69 297 TYR A CA 1
ATOM 2389 C C . TYR A 1 297 ? 18.890 6.438 -22.373 1.00 91.69 297 TYR A C 1
ATOM 2391 O O . TYR A 1 297 ? 19.798 7.123 -21.897 1.00 91.69 297 TYR A O 1
ATOM 2399 N N . GLY A 1 298 ? 19.055 5.154 -22.702 1.00 90.81 298 GLY A N 1
ATOM 2400 C CA . GLY A 1 298 ? 20.274 4.384 -22.454 1.00 90.81 298 GLY A CA 1
ATOM 2401 C C . GLY A 1 298 ? 20.161 3.475 -21.229 1.00 90.81 298 GLY A C 1
ATOM 2402 O O . GLY A 1 298 ? 19.910 3.961 -20.125 1.00 90.81 298 GLY A O 1
ATOM 2403 N N . LEU A 1 299 ? 20.363 2.166 -21.391 1.00 90.38 299 LEU A N 1
ATOM 2404 C CA . LEU A 1 299 ? 20.293 1.195 -20.284 1.00 90.38 299 LEU A CA 1
ATOM 2405 C C . LEU A 1 299 ? 21.552 1.158 -19.408 1.00 90.38 299 LEU A C 1
ATOM 2407 O O . LEU A 1 299 ? 21.459 0.839 -18.222 1.00 90.38 299 LEU A O 1
ATOM 2411 N N . ASP A 1 300 ? 22.700 1.550 -19.961 1.00 90.38 300 ASP A N 1
ATOM 2412 C CA . ASP A 1 300 ? 23.993 1.564 -19.262 1.00 90.38 300 ASP A CA 1
ATOM 2413 C C . ASP A 1 300 ? 24.381 2.955 -18.721 1.00 90.38 300 ASP A C 1
ATOM 2415 O O . ASP A 1 300 ? 25.512 3.180 -18.281 1.00 90.38 300 ASP A O 1
ATOM 2419 N N . ARG A 1 301 ? 23.456 3.927 -18.747 1.00 90.06 301 ARG A N 1
ATOM 2420 C CA . ARG A 1 301 ? 23.729 5.276 -18.232 1.00 90.06 301 ARG A CA 1
ATOM 2421 C C . ARG A 1 301 ? 23.833 5.299 -16.707 1.00 90.06 301 ARG A C 1
ATOM 2423 O O . ARG A 1 301 ? 23.236 4.489 -16.000 1.00 90.06 301 ARG A O 1
ATOM 2430 N N . THR A 1 302 ? 24.529 6.307 -16.193 1.00 89.88 302 THR A N 1
ATOM 2431 C CA . THR A 1 302 ? 24.602 6.598 -14.756 1.00 89.88 302 THR A CA 1
ATOM 2432 C C . THR A 1 302 ? 23.573 7.658 -14.345 1.00 89.88 302 THR A C 1
ATOM 2434 O O . THR A 1 302 ? 23.067 8.415 -15.176 1.00 89.88 302 THR A O 1
ATOM 2437 N N . TYR A 1 303 ? 23.269 7.739 -13.043 1.00 90.81 303 TYR A N 1
ATOM 2438 C CA . TYR A 1 303 ? 22.196 8.592 -12.502 1.00 90.81 303 TYR A CA 1
ATOM 2439 C C . TYR A 1 303 ? 22.696 9.598 -11.445 1.00 90.81 303 TYR A C 1
ATOM 2441 O O . TYR A 1 303 ? 22.132 9.675 -10.349 1.00 90.81 303 TYR A O 1
ATOM 2449 N N . PRO A 1 304 ? 23.736 10.405 -11.734 1.00 88.25 304 PRO A N 1
ATOM 2450 C CA . PRO A 1 304 ? 24.470 11.169 -10.719 1.00 88.25 304 PRO A CA 1
ATOM 2451 C C . PRO A 1 304 ? 23.632 12.227 -9.986 1.00 88.25 304 PRO A C 1
ATOM 2453 O O . PRO A 1 304 ? 23.973 12.617 -8.873 1.00 88.25 304 PRO A O 1
ATOM 2456 N N . ARG A 1 305 ? 22.536 12.708 -10.589 1.00 89.94 305 ARG A N 1
ATOM 2457 C CA . ARG A 1 305 ? 21.717 13.787 -10.020 1.00 89.94 305 ARG A CA 1
ATOM 2458 C C . ARG A 1 305 ? 20.750 13.292 -8.947 1.00 89.94 305 ARG A C 1
ATOM 2460 O O . ARG A 1 305 ? 20.730 13.821 -7.839 1.00 89.94 305 ARG A O 1
ATOM 2467 N N . TYR A 1 306 ? 19.930 12.301 -9.287 1.00 90.56 306 TYR A N 1
ATOM 2468 C CA . TYR A 1 306 ? 18.779 11.922 -8.466 1.00 90.56 306 TYR A CA 1
ATOM 2469 C C . TYR A 1 306 ? 18.853 10.505 -7.906 1.00 90.56 306 TYR A C 1
ATOM 2471 O O . TYR A 1 306 ? 18.233 10.264 -6.876 1.00 90.56 306 TYR A O 1
ATOM 2479 N N . CYS A 1 307 ? 19.659 9.603 -8.472 1.00 92.44 307 CYS A N 1
ATOM 2480 C CA . CYS A 1 307 ? 19.878 8.259 -7.927 1.00 92.44 307 CYS A CA 1
ATOM 2481 C C . CYS A 1 307 ? 21.365 7.852 -8.009 1.00 92.44 307 CYS A C 1
ATOM 2483 O O . CYS A 1 307 ? 21.693 6.842 -8.630 1.00 92.44 307 CYS A O 1
ATOM 2485 N N . PRO A 1 308 ? 22.289 8.631 -7.409 1.00 92.69 308 PRO A N 1
ATOM 2486 C CA . PRO A 1 308 ? 23.732 8.430 -7.586 1.00 92.69 308 PRO A CA 1
ATOM 2487 C C . PRO A 1 308 ? 24.244 7.088 -7.046 1.00 92.69 308 PRO A C 1
ATOM 2489 O O . PRO A 1 308 ? 25.311 6.642 -7.447 1.00 92.69 308 PRO A O 1
ATOM 2492 N N . THR A 1 309 ? 23.492 6.455 -6.146 1.00 93.81 309 THR A N 1
ATOM 2493 C CA . THR A 1 309 ? 23.805 5.161 -5.529 1.00 93.81 309 THR A CA 1
ATOM 2494 C C . THR A 1 309 ? 23.090 3.988 -6.200 1.00 93.81 309 THR A C 1
ATOM 2496 O O . THR A 1 309 ? 23.071 2.899 -5.634 1.00 93.81 309 THR A O 1
ATOM 2499 N N . PHE A 1 310 ? 22.466 4.192 -7.370 1.00 96.44 310 PHE A N 1
ATOM 2500 C CA . PHE A 1 310 ? 21.800 3.106 -8.087 1.00 96.44 310 PHE A CA 1
ATOM 2501 C C . PHE A 1 310 ? 22.783 1.975 -8.402 1.00 96.44 310 PHE A C 1
ATOM 2503 O O . PHE A 1 310 ? 23.855 2.211 -8.957 1.00 96.44 310 PHE A O 1
ATOM 2510 N N . ASP A 1 311 ? 22.372 0.750 -8.090 1.00 96.56 311 ASP A N 1
ATOM 2511 C CA . ASP A 1 311 ? 23.168 -0.456 -8.270 1.00 96.56 311 ASP A CA 1
ATOM 2512 C C . ASP A 1 311 ? 22.290 -1.549 -8.889 1.00 96.56 311 ASP A C 1
ATOM 2514 O O . ASP A 1 311 ? 21.268 -1.958 -8.322 1.00 96.56 311 ASP A O 1
ATOM 2518 N N . LYS A 1 312 ? 22.676 -1.994 -10.088 1.00 96.19 312 LYS A N 1
ATOM 2519 C CA . LYS A 1 312 ? 21.927 -2.973 -10.882 1.00 96.19 312 LYS A CA 1
ATOM 2520 C C . LYS A 1 312 ? 21.926 -4.353 -10.224 1.00 96.19 312 LYS A C 1
ATOM 2522 O O . LYS A 1 312 ? 20.884 -5.008 -10.207 1.00 96.19 312 LYS A O 1
ATOM 2527 N N . ASP A 1 313 ? 23.055 -4.769 -9.663 1.00 97.31 313 ASP A N 1
ATOM 2528 C CA . ASP A 1 313 ? 23.223 -6.098 -9.080 1.00 97.31 313 ASP A CA 1
ATOM 2529 C C . ASP A 1 313 ? 22.453 -6.201 -7.768 1.00 97.31 313 ASP A C 1
ATOM 2531 O O . ASP A 1 313 ? 21.680 -7.140 -7.577 1.00 97.31 313 ASP A O 1
ATOM 2535 N N . LYS A 1 314 ? 22.553 -5.185 -6.904 1.00 97.56 314 LYS A N 1
ATOM 2536 C CA . LYS A 1 314 ? 21.732 -5.106 -5.689 1.00 97.56 314 LYS A CA 1
ATOM 2537 C C . LYS A 1 314 ? 20.241 -5.079 -6.003 1.00 97.56 314 LYS A C 1
ATOM 2539 O O . LYS A 1 314 ? 19.470 -5.787 -5.360 1.00 97.56 314 LYS A O 1
ATOM 2544 N N . THR A 1 315 ? 19.832 -4.301 -7.008 1.00 98.19 315 THR A N 1
ATOM 2545 C CA . THR A 1 315 ? 18.433 -4.264 -7.462 1.00 98.19 315 THR A CA 1
ATOM 2546 C C . THR A 1 315 ? 17.964 -5.656 -7.890 1.00 98.19 315 THR A C 1
ATOM 2548 O O . THR A 1 315 ? 16.894 -6.101 -7.480 1.00 98.19 315 THR A O 1
ATOM 2551 N N . ASN A 1 316 ? 18.772 -6.369 -8.679 1.00 98.38 316 ASN A N 1
ATOM 2552 C CA . ASN A 1 316 ? 18.451 -7.715 -9.147 1.00 98.38 316 ASN A CA 1
ATOM 2553 C C . ASN A 1 316 ? 18.380 -8.744 -8.005 1.00 98.38 316 ASN A C 1
ATOM 2555 O O . ASN A 1 316 ? 17.494 -9.604 -8.009 1.00 98.38 316 ASN A O 1
ATOM 2559 N N . THR A 1 317 ? 19.275 -8.638 -7.019 1.00 98.56 317 THR A N 1
ATOM 2560 C CA . THR A 1 317 ? 19.255 -9.461 -5.802 1.00 98.56 317 THR A CA 1
ATOM 2561 C C . THR A 1 317 ? 17.961 -9.242 -5.028 1.00 98.56 317 THR A C 1
ATOM 2563 O O . THR A 1 317 ? 17.234 -10.205 -4.800 1.00 98.56 317 THR A O 1
ATOM 2566 N N . LEU A 1 318 ? 17.603 -7.986 -4.731 1.00 98.56 318 LEU A N 1
ATOM 2567 C CA . LEU A 1 318 ? 16.361 -7.661 -4.023 1.00 98.56 318 LEU A CA 1
ATOM 2568 C C . LEU A 1 318 ? 15.130 -8.197 -4.760 1.00 98.56 318 LEU A C 1
ATOM 2570 O O . LEU A 1 318 ? 14.260 -8.805 -4.139 1.00 98.56 318 LEU A O 1
ATOM 2574 N N . ILE A 1 319 ? 15.058 -8.014 -6.083 1.00 98.75 319 ILE A N 1
ATOM 2575 C CA . ILE A 1 319 ? 13.967 -8.557 -6.904 1.00 98.75 319 ILE A CA 1
ATOM 2576 C C . ILE A 1 319 ? 13.893 -10.080 -6.764 1.00 98.75 319 ILE A C 1
ATOM 2578 O O . ILE A 1 319 ? 12.814 -10.611 -6.506 1.00 98.75 319 ILE A O 1
ATOM 2582 N N . SER A 1 320 ? 15.017 -10.779 -6.929 1.00 98.38 320 SER A N 1
ATOM 2583 C CA . SER A 1 320 ? 15.054 -12.244 -6.898 1.00 98.38 320 SER A CA 1
ATOM 2584 C C . SER A 1 320 ? 14.649 -12.788 -5.532 1.00 98.38 320 SER A C 1
ATOM 2586 O O . SER A 1 320 ? 13.734 -13.601 -5.463 1.00 98.38 320 SER A O 1
ATOM 2588 N N . GLU A 1 321 ? 15.235 -12.266 -4.452 1.00 98.12 321 GLU A N 1
ATOM 2589 C CA . GLU A 1 321 ? 14.938 -12.682 -3.075 1.00 98.12 321 GLU A CA 1
ATOM 2590 C C . GLU A 1 321 ? 13.454 -12.547 -2.729 1.00 98.12 321 GLU A C 1
ATOM 2592 O O . GLU A 1 321 ? 12.891 -13.409 -2.061 1.00 98.12 321 GLU A O 1
ATOM 2597 N N . HIS A 1 322 ? 12.799 -11.479 -3.192 1.00 98.38 322 HIS A N 1
ATOM 2598 C CA . HIS A 1 322 ? 11.376 -11.286 -2.933 1.00 98.38 322 HIS A CA 1
ATOM 2599 C C . HIS A 1 322 ? 10.515 -12.189 -3.817 1.00 98.38 322 HIS A C 1
ATOM 2601 O O . HIS A 1 322 ? 9.572 -12.799 -3.319 1.00 98.38 322 HIS A O 1
ATOM 2607 N N . LEU A 1 323 ? 10.820 -12.297 -5.114 1.00 98.19 323 LEU A N 1
ATOM 2608 C CA . LEU A 1 323 ? 10.039 -13.134 -6.028 1.00 98.19 323 LEU A CA 1
ATOM 2609 C C . LEU A 1 323 ? 10.195 -14.637 -5.754 1.00 98.19 323 LEU A C 1
ATOM 2611 O O . LEU A 1 323 ? 9.284 -15.381 -6.091 1.00 98.19 323 LEU A O 1
ATOM 2615 N N . ASP A 1 324 ? 11.283 -15.082 -5.123 1.00 97.19 324 ASP A N 1
ATOM 2616 C CA . ASP A 1 324 ? 11.479 -16.484 -4.718 1.00 97.19 324 ASP A CA 1
ATOM 2617 C C . ASP A 1 324 ? 10.581 -16.904 -3.534 1.00 97.19 324 ASP A C 1
ATOM 2619 O O . ASP A 1 324 ? 10.406 -18.094 -3.279 1.00 97.19 324 ASP A O 1
ATOM 2623 N N . ILE A 1 325 ? 9.990 -15.941 -2.814 1.00 95.12 325 ILE A N 1
ATOM 2624 C CA . ILE A 1 325 ? 9.016 -16.193 -1.734 1.00 95.12 325 ILE A CA 1
ATOM 2625 C C . ILE A 1 325 ? 7.597 -16.425 -2.296 1.00 95.12 325 ILE A C 1
ATOM 2627 O O . ILE A 1 325 ? 6.731 -16.941 -1.585 1.00 95.12 325 ILE A O 1
ATOM 2631 N N . LEU A 1 326 ? 7.346 -15.997 -3.538 1.00 88.81 326 LEU A N 1
ATOM 2632 C CA . LEU A 1 326 ? 6.028 -15.920 -4.181 1.00 88.81 326 LEU A CA 1
ATOM 2633 C C . LEU A 1 326 ? 5.618 -17.225 -4.877 1.00 88.81 326 LEU A C 1
ATOM 2635 O O . LEU A 1 326 ? 4.439 -17.612 -4.707 1.00 88.81 326 LEU A O 1
#

Organism: NCBI:txid45065

Sequence (326 aa):
MDETWEKPNYFLFTGGPGAGKTTVIEKLRQSGYHTVPEAARNIIRQQRKTGGNATHDGDRMTYVELMLRQSLKDYRENLLTVSAVFFDRGIPDLYSYSKRFCGGVPSAVEQAIMQFRYHPLAFVFPPWPEIYCHDEERKQSRDEAIETWHAVKEGYAACGYITVTVPKLPIEERAAFILTLTQSPKAIATATILTKLSHAINAEFGFHENTPRINYGPCGVFAILFMNAWNARFAEKAHIVFIMTPERDECWHIAVRLPSKLLYDGGVGLHTERCYPGYLIEDMVEYDHALMEKWSYGLDRTYPRYCPTFDKDKTNTLISEHLDIL

InterPro domains:
  IPR027417 P-loop containing nucleoside triphosphate hydrolase [G3DSA:3.40.50.300] (11-176)
  IPR027417 P-loop containing nucleoside triphosphate hydrolase [SSF52540] (5-187)
  IPR038727 NadR/Ttd14, AAA domain [PF13521] (12-174)

Foldseek 3Di:
DQAADEDQQEAEEDAFPLLCRVVLQVVCVVVVAAEAEQQQLVVLVVCVVVVHQLHLPGVVVVVLVSRQVVQVVSLVVCSPPPHHYYYHHHLLLSQLCCVQRVVHRDPSSVVCLRRRHYNQEYEYGYCPVVRRDQDPSDRDDSVVRNSSRVSSVVSSVVSNHQYAYQAPDPSVVSSVLVCLCNVDPVSVLVQRLQSVQLVVQCVQQPFDPNFRLCFQQVQLLLQVLLQVLDVVPDPFHKFKKFFAALVRPAGNGIWIQGSSRWTATSHNGTHHPSSRPRTDIDTCPDDDPVVSCVHSVHNPDADVPRRNPDDSVVSSVSSNVSVVSD

Secondary structure (DSSP, 8-state):
-PPPEE-TTEEEEEE-TTSSHHHHHHHHHHTT-EEE--HHHHHHHHHHHHT---STTS-HHHHHHHHHHHHHHHHHHTTT--S-EEEES-HHHHHHHHHHHSSS--HHHHHHHHHEE--SEEEEE---TTT----SSS---HHHHHHHHHHHHHHHHHTT-EEEEPPS--HHHHHHHHHHHHSSHHHHHHHHHHHHHHHHHHHHH-EETTEEGGGSSTHHHHHHHHHHHHHHH-SSPPEEEEEE-TTSS-EEEEEEE-TTS-EEETTTEEE-GGGSTTSEEEEESS--HHHHHHHTT-TT---TTT-TT--HHHHHHHHHHHHTT-

pLDDT: mean 92.19, std 9.18, range [43.56, 98.81]

Radius of gyration: 21.12 Å; chains: 1; bounding box: 48×40×58 Å